Protein AF-A0A7V3DKY8-F1 (afdb_monomer_lite)

pLDDT: mean 88.38, std 9.19, range [50.78, 97.06]

Foldseek 3Di:
DQVLVLQCCCVPVVPDQAEEAEDEPDAPPDPDDLAHVVLVQVQVCLQDPPDPRYHYHYDPDNALLVVLVVVCVPDDVPDAAEAEEEPVVLVVNQDCVNDPDNVVSVVSSVVSHAYEYAYAPDDDNPVRDPPHHYHHDDPVQHPDDPVVLLVCLQVVHDRCVNGDVSSSVSCVVCVRSHDPPGSVVVVRVVCCVVPNDD

Sequence (198 aa):
MAHRYMAEWALGRGGFQGVILILDLRHADKPSQNAHIVDRYLMAGLSFDLQDRVLIGLSSHGLFLDKARALSSFFPPSTAWSFLVGEDTAARILDPKFYENPPQELDTLFSEVSFVVFERPGVSLKRFPRRFPRVPTPKHIQGVSSSWVRTRRSLHLPWEEFVCKEVAQFIERTGLYLPEPSPYGTRRRRLEELFGGP

Secondary structure (DSSP, 8-state):
-HHHHHHHHHHHTS--S-EEEEEESS-TT-SS-SS-HHHHHHHHHHHS---TTEEEEEES--SHHHHHHHHHHHS-TT---EEEEEHHHHHHHT-GGG-SSHHHHHHHHHHH-EEEEEE-TT---TTS-TTS-EEEPPGGGTT--HHHHHHHHHTT---GGGS-HHHHHHHHHHTTTPPSS-HHHHHHHHHHHHH---

Radius of gyration: 17.62 Å; chains: 1; bounding box: 44×37×47 Å

Structure (mmCIF, N/CA/C/O backbone):
data_AF-A0A7V3DKY8-F1
#
_entry.id   AF-A0A7V3DKY8-F1
#
loop_
_atom_site.group_PDB
_atom_site.id
_atom_site.type_symbol
_atom_site.label_atom_id
_atom_site.label_alt_id
_atom_site.label_comp_id
_atom_site.label_asym_id
_atom_site.label_entity_id
_atom_site.label_seq_id
_atom_site.pdbx_PDB_ins_code
_atom_site.Cartn_x
_atom_site.Cartn_y
_atom_site.Cartn_z
_atom_site.occupancy
_atom_site.B_iso_or_equiv
_atom_site.auth_seq_id
_atom_site.auth_comp_id
_atom_site.auth_asym_id
_atom_site.auth_atom_id
_atom_site.pdbx_PDB_model_num
ATOM 1 N N . MET A 1 1 ? 7.071 -8.799 -2.744 1.00 85.00 1 MET A N 1
ATOM 2 C CA . MET A 1 1 ? 6.897 -9.753 -1.625 1.00 85.00 1 MET A CA 1
ATOM 3 C C . MET A 1 1 ? 6.330 -9.145 -0.341 1.00 85.00 1 MET A C 1
ATOM 5 O O . MET A 1 1 ? 5.424 -9.744 0.215 1.00 85.00 1 MET A O 1
ATOM 9 N N . ALA A 1 2 ? 6.783 -7.973 0.130 1.00 87.06 2 ALA A N 1
ATOM 10 C CA . ALA A 1 2 ? 6.315 -7.410 1.410 1.00 87.06 2 ALA A CA 1
ATOM 11 C C . ALA A 1 2 ? 4.780 -7.274 1.535 1.00 87.06 2 ALA A C 1
ATOM 13 O O . ALA A 1 2 ? 4.209 -7.745 2.511 1.00 87.06 2 ALA A O 1
ATOM 14 N N . HIS A 1 3 ? 4.099 -6.707 0.531 1.00 90.06 3 HIS A N 1
ATOM 15 C CA . HIS A 1 3 ? 2.629 -6.596 0.546 1.00 90.06 3 HIS A CA 1
ATOM 16 C C . HIS A 1 3 ? 1.930 -7.964 0.581 1.00 90.06 3 HIS A C 1
ATOM 18 O O . HIS A 1 3 ? 0.916 -8.121 1.253 1.00 90.06 3 HIS A O 1
ATOM 24 N N . ARG A 1 4 ? 2.499 -8.967 -0.102 1.00 89.38 4 ARG A N 1
ATOM 25 C CA . ARG A 1 4 ? 1.991 -10.344 -0.091 1.00 89.38 4 ARG A CA 1
ATOM 26 C C . ARG A 1 4 ? 2.097 -10.965 1.296 1.00 89.38 4 ARG A C 1
ATOM 28 O O . ARG A 1 4 ? 1.106 -11.481 1.791 1.00 89.38 4 ARG A O 1
ATOM 35 N N . TYR A 1 5 ? 3.243 -10.806 1.955 1.00 90.25 5 TYR A N 1
ATOM 36 C CA . TYR A 1 5 ? 3.421 -11.260 3.332 1.00 90.25 5 TYR A CA 1
ATOM 37 C C . TYR A 1 5 ? 2.397 -10.638 4.293 1.00 90.25 5 TYR A C 1
ATOM 39 O O . TYR A 1 5 ? 1.848 -11.342 5.133 1.00 90.25 5 TYR A O 1
ATOM 47 N N . MET A 1 6 ? 2.109 -9.336 4.171 1.00 92.38 6 MET A N 1
ATOM 48 C CA . MET A 1 6 ? 1.121 -8.673 5.036 1.00 92.38 6 MET A CA 1
ATOM 49 C C . MET A 1 6 ? -0.276 -9.281 4.875 1.00 92.38 6 MET A C 1
ATOM 51 O O . MET A 1 6 ? -0.952 -9.548 5.867 1.00 92.38 6 MET A O 1
ATOM 55 N N . ALA A 1 7 ? -0.687 -9.536 3.633 1.00 92.44 7 ALA A N 1
ATOM 56 C CA . ALA A 1 7 ? -1.971 -10.152 3.324 1.00 92.44 7 ALA A CA 1
ATOM 57 C C . ALA A 1 7 ? -2.040 -11.623 3.776 1.00 92.44 7 ALA A C 1
ATOM 59 O O . ALA A 1 7 ? -3.013 -12.020 4.412 1.00 92.44 7 ALA A O 1
ATOM 60 N N . GLU A 1 8 ? -0.998 -12.421 3.526 1.00 91.62 8 GLU A N 1
ATOM 61 C CA . GLU A 1 8 ? -0.913 -13.814 3.993 1.00 91.62 8 GLU A CA 1
ATOM 62 C C . GLU A 1 8 ? -0.925 -13.894 5.525 1.00 91.62 8 GLU A C 1
ATOM 64 O O . GLU A 1 8 ? -1.627 -14.724 6.108 1.00 91.62 8 GLU A O 1
ATOM 69 N N . TRP A 1 9 ? -0.203 -12.991 6.197 1.00 94.00 9 TRP A N 1
ATOM 70 C CA . TRP A 1 9 ? -0.246 -12.873 7.650 1.00 94.00 9 TRP A CA 1
ATOM 71 C C . TRP A 1 9 ? -1.663 -12.557 8.131 1.00 94.00 9 TRP A C 1
ATOM 73 O O . TRP A 1 9 ? -2.132 -13.207 9.062 1.00 94.00 9 TRP A O 1
ATOM 83 N N . ALA A 1 10 ? -2.363 -11.617 7.490 1.00 94.69 10 ALA A N 1
ATOM 84 C CA . ALA A 1 10 ? -3.718 -11.238 7.877 1.00 94.69 10 ALA A CA 1
ATOM 85 C C . ALA A 1 10 ? -4.712 -12.402 7.734 1.00 94.69 10 ALA A C 1
ATOM 87 O O . ALA A 1 10 ? -5.452 -12.695 8.674 1.00 94.69 10 ALA A O 1
ATOM 88 N N . LEU A 1 11 ? -4.681 -13.109 6.602 1.00 93.00 11 LEU A N 1
ATOM 89 C CA . LEU A 1 11 ? -5.597 -14.218 6.318 1.00 93.00 11 LEU A CA 1
ATOM 90 C C . LEU A 1 11 ? -5.313 -15.476 7.150 1.00 93.00 11 LEU A C 1
ATOM 92 O O . LEU A 1 11 ? -6.241 -16.243 7.411 1.00 93.00 11 LEU A O 1
ATOM 96 N N . GLY A 1 12 ? -4.052 -15.697 7.539 1.00 92.31 12 GLY A N 1
ATOM 97 C CA . GLY A 1 12 ? -3.632 -16.874 8.302 1.00 92.31 12 GLY A CA 1
ATOM 98 C C . GLY A 1 12 ? -3.563 -16.648 9.813 1.00 92.31 12 GLY A C 1
ATOM 99 O O . GLY A 1 12 ? -4.183 -17.375 10.580 1.00 92.31 12 GLY A O 1
ATOM 100 N N . ARG A 1 13 ? -2.782 -15.657 10.258 1.00 91.81 13 ARG A N 1
ATOM 101 C CA . ARG A 1 13 ? -2.484 -15.406 11.684 1.00 91.81 13 ARG A CA 1
ATOM 102 C C . ARG A 1 13 ? -3.269 -14.239 12.275 1.00 91.81 13 ARG A C 1
ATOM 104 O O . ARG A 1 13 ? -3.482 -14.209 13.480 1.00 91.81 13 ARG A O 1
ATOM 111 N N . GLY A 1 14 ? -3.659 -13.277 11.443 1.00 92.44 14 GLY A N 1
ATOM 112 C CA . GLY A 1 14 ? -4.361 -12.068 11.867 1.00 92.44 14 GLY A CA 1
ATOM 113 C C . GLY A 1 14 ? -5.864 -12.257 12.082 1.00 92.44 14 GLY A C 1
ATOM 114 O O . GLY A 1 14 ? -6.498 -11.359 12.621 1.00 92.44 14 GLY A O 1
ATOM 115 N N . GLY A 1 15 ? -6.433 -13.397 11.673 1.00 93.38 15 GLY A N 1
ATOM 116 C CA . GLY A 1 15 ? -7.857 -13.702 11.851 1.00 93.38 15 GLY A CA 1
ATOM 117 C C . GLY A 1 15 ? -8.802 -12.918 10.933 1.00 93.38 15 GLY A C 1
ATOM 118 O O . GLY A 1 15 ? -10.005 -12.907 11.174 1.00 93.38 15 GLY A O 1
ATOM 119 N N . PHE A 1 16 ? -8.287 -12.268 9.885 1.00 94.50 16 PHE A N 1
ATOM 120 C CA . PHE A 1 16 ? -9.093 -11.463 8.965 1.00 94.50 16 PHE A CA 1
ATOM 121 C C . PHE A 1 16 ? -9.844 -12.341 7.963 1.00 94.50 16 PHE A C 1
ATOM 123 O O . PHE A 1 16 ? -9.265 -13.249 7.370 1.00 94.50 16 PHE A O 1
ATOM 130 N N . GLN A 1 17 ? -11.119 -12.044 7.705 1.00 93.81 17 GLN A N 1
ATOM 131 C CA . GLN A 1 17 ? -11.951 -12.782 6.747 1.00 93.81 17 GLN A CA 1
ATOM 132 C C . GLN A 1 17 ? -11.54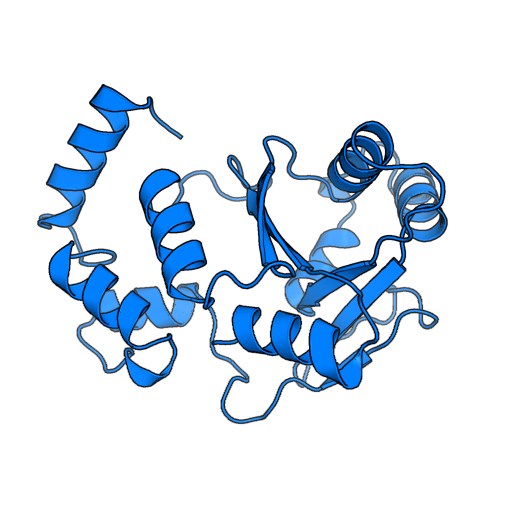8 -12.505 5.294 1.00 93.81 17 GLN A C 1
ATOM 134 O O . GLN A 1 17 ? -11.651 -13.397 4.456 1.00 93.81 17 GLN A O 1
ATOM 139 N N . GLY A 1 18 ? -11.022 -11.316 5.008 1.00 93.62 18 GLY A N 1
ATOM 140 C CA . GLY A 1 18 ? -10.555 -10.929 3.683 1.00 93.62 18 GLY A CA 1
ATOM 141 C C . GLY A 1 18 ? -9.552 -9.784 3.744 1.00 93.62 18 GLY A C 1
ATOM 142 O O . GLY A 1 18 ? -9.363 -9.156 4.786 1.00 93.62 18 GLY A O 1
ATOM 143 N N . VAL A 1 19 ? -8.896 -9.525 2.617 1.00 94.31 19 VAL A N 1
ATOM 144 C CA . VAL A 1 19 ? -7.928 -8.440 2.440 1.00 94.31 19 VAL A CA 1
ATOM 145 C C . VAL A 1 19 ? -8.280 -7.653 1.186 1.00 94.31 19 VAL A C 1
ATOM 147 O O . VAL A 1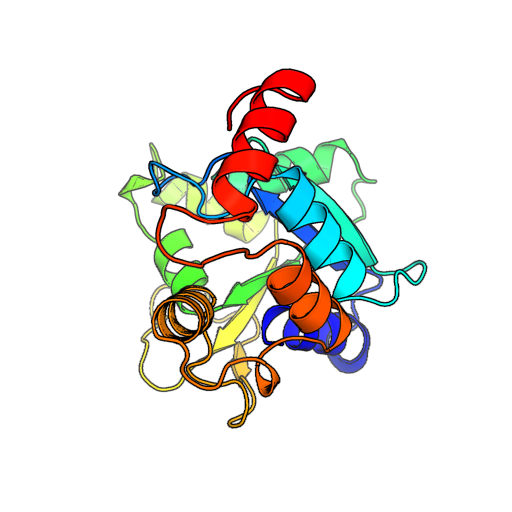 19 ? -8.549 -8.234 0.138 1.00 94.31 19 VAL A O 1
ATOM 150 N N . ILE A 1 20 ? -8.226 -6.325 1.280 1.00 93.44 20 ILE A N 1
ATOM 151 C CA . ILE A 1 20 ? -8.367 -5.427 0.132 1.00 93.44 20 ILE A CA 1
ATOM 152 C C . ILE A 1 20 ? -7.023 -4.746 -0.124 1.00 93.44 20 ILE A C 1
ATOM 154 O O . ILE A 1 20 ? -6.498 -4.025 0.724 1.00 93.44 20 ILE A O 1
ATOM 158 N N . LEU A 1 21 ? -6.470 -4.953 -1.315 1.00 92.50 21 LEU A N 1
ATOM 159 C CA . LEU A 1 21 ? -5.295 -4.243 -1.804 1.00 92.50 21 LEU A CA 1
ATOM 160 C C . LEU A 1 21 ? -5.745 -2.933 -2.436 1.00 92.50 21 LEU A C 1
ATOM 162 O O . LEU A 1 21 ? -6.242 -2.917 -3.560 1.00 92.50 21 LEU A O 1
ATOM 166 N N . ILE A 1 22 ? -5.577 -1.833 -1.708 1.00 91.31 22 ILE A N 1
ATOM 167 C CA . ILE A 1 22 ? -5.979 -0.509 -2.182 1.00 91.31 22 ILE A CA 1
ATOM 168 C C . ILE A 1 22 ? -4.838 0.113 -2.990 1.00 91.31 22 ILE A C 1
ATOM 170 O O . ILE A 1 22 ? -3.766 0.415 -2.460 1.00 91.31 22 ILE A O 1
ATOM 174 N N . LEU A 1 23 ? -5.076 0.317 -4.284 1.00 89.25 23 LEU A N 1
ATOM 175 C CA . LEU A 1 23 ? -4.187 1.045 -5.179 1.00 89.25 23 LEU A CA 1
ATOM 176 C C . LEU A 1 23 ? -4.635 2.503 -5.270 1.00 89.25 23 LEU A C 1
ATOM 178 O O . LEU A 1 23 ? -5.683 2.820 -5.831 1.00 89.25 23 LEU A O 1
ATOM 182 N N . ASP A 1 24 ? -3.801 3.403 -4.763 1.00 85.81 24 ASP A N 1
ATOM 183 C CA . ASP A 1 24 ? -4.088 4.834 -4.829 1.00 85.81 24 ASP A CA 1
ATOM 184 C C . ASP A 1 24 ? -3.910 5.344 -6.268 1.00 85.81 24 ASP A C 1
ATOM 186 O O . ASP A 1 24 ? -2.852 5.154 -6.883 1.00 85.81 24 ASP A O 1
ATOM 190 N N . L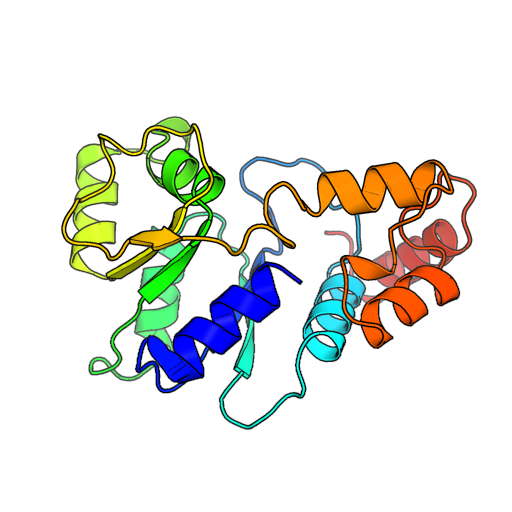EU A 1 25 ? -4.942 5.984 -6.821 1.00 79.69 25 LEU A N 1
ATOM 191 C CA . LEU A 1 25 ? -4.912 6.664 -8.122 1.00 79.69 25 LEU A CA 1
ATOM 192 C C . LEU A 1 25 ? -4.008 7.893 -8.060 1.00 79.69 25 LEU A C 1
ATOM 194 O O . LEU A 1 25 ? -3.240 8.141 -8.982 1.00 79.69 25 LEU A O 1
ATOM 198 N N . ARG A 1 26 ? -4.012 8.594 -6.924 1.00 69.50 26 ARG A N 1
ATOM 199 C CA . ARG A 1 26 ? -3.123 9.719 -6.634 1.00 69.50 26 ARG A CA 1
ATOM 200 C C . ARG A 1 26 ? -2.489 9.510 -5.270 1.00 69.50 26 ARG A C 1
ATOM 202 O O . ARG A 1 26 ? -3.173 9.218 -4.297 1.00 69.50 26 ARG A O 1
ATOM 209 N N . HIS A 1 27 ? -1.168 9.637 -5.202 1.00 63.31 27 HIS A N 1
ATOM 210 C CA . HIS A 1 27 ? -0.486 9.662 -3.913 1.00 63.31 27 HIS A CA 1
ATOM 211 C C . HIS A 1 27 ? -0.501 11.105 -3.415 1.00 63.31 27 HIS A C 1
ATOM 213 O O . HIS A 1 27 ? -0.116 11.989 -4.172 1.00 63.31 27 HIS A O 1
ATOM 219 N N . ALA A 1 28 ? -0.849 11.329 -2.147 1.00 56.84 28 ALA A N 1
ATOM 220 C CA . ALA A 1 28 ? -0.848 12.670 -1.550 1.00 56.84 28 ALA A CA 1
ATOM 221 C C . ALA A 1 28 ? 0.518 13.394 -1.647 1.00 56.84 28 ALA A C 1
ATOM 223 O O . ALA A 1 28 ? 0.566 14.614 -1.625 1.00 56.84 28 ALA A O 1
ATOM 224 N N . ASP A 1 29 ? 1.622 12.648 -1.797 1.00 54.62 29 ASP A N 1
ATOM 225 C CA . ASP A 1 29 ? 2.995 13.176 -1.734 1.00 54.62 29 ASP A CA 1
ATOM 226 C C . ASP A 1 29 ? 3.811 13.087 -3.034 1.00 54.62 29 ASP A C 1
ATOM 228 O O . ASP A 1 29 ? 4.979 13.479 -3.034 1.00 54.62 29 ASP A O 1
ATOM 232 N N . LYS A 1 30 ? 3.304 12.464 -4.111 1.00 58.28 30 LYS A N 1
ATOM 233 C CA . LYS A 1 30 ? 4.152 12.123 -5.274 1.00 58.28 30 LYS A CA 1
ATOM 234 C C . LYS A 1 30 ? 3.570 12.647 -6.588 1.00 58.28 30 LYS A C 1
ATOM 236 O O . LYS A 1 30 ? 2.489 12.198 -6.962 1.00 58.28 30 LYS A O 1
ATOM 241 N N . PRO A 1 31 ? 4.310 13.506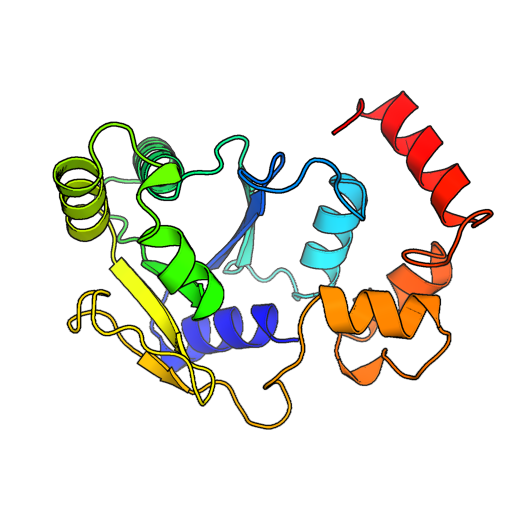 -7.320 1.00 50.78 31 PRO A N 1
ATOM 242 C CA . PRO A 1 31 ? 3.809 14.178 -8.520 1.00 50.78 31 PRO A CA 1
ATOM 243 C C . PRO A 1 31 ? 3.676 13.255 -9.738 1.00 50.78 31 PRO A C 1
ATOM 245 O O . PRO A 1 31 ? 2.950 13.581 -10.668 1.00 50.78 31 PRO A O 1
ATOM 248 N N . SER A 1 32 ? 4.346 12.096 -9.758 1.00 57.97 32 SER A N 1
ATOM 249 C CA . SER A 1 32 ? 4.217 11.129 -10.849 1.00 57.97 32 SER A CA 1
ATOM 250 C C . SER A 1 32 ? 4.261 9.687 -10.356 1.00 57.97 32 SER A C 1
ATOM 252 O O . SER A 1 32 ? 4.981 9.319 -9.420 1.00 57.97 32 SER A O 1
ATOM 254 N N . GLN A 1 33 ? 3.458 8.842 -10.999 1.00 65.94 33 GLN A N 1
ATOM 255 C CA . GLN A 1 33 ? 3.507 7.406 -10.781 1.00 65.94 33 GLN A CA 1
ATOM 256 C C . GLN A 1 33 ? 4.530 6.768 -11.717 1.00 65.94 33 GLN A C 1
ATOM 258 O O . GLN A 1 33 ? 4.566 7.037 -12.917 1.00 65.94 33 GLN A O 1
ATOM 263 N N . ASN A 1 34 ? 5.360 5.891 -11.150 1.00 78.06 34 ASN A N 1
ATOM 264 C CA . ASN A 1 34 ? 6.398 5.166 -11.890 1.00 78.06 34 ASN A CA 1
ATOM 265 C C . ASN A 1 34 ? 5.826 4.067 -12.806 1.00 78.06 34 ASN A C 1
ATOM 267 O O . ASN A 1 34 ? 6.554 3.515 -13.622 1.00 78.06 34 ASN A O 1
ATOM 271 N N . ALA A 1 35 ? 4.545 3.730 -12.646 1.00 89.38 35 ALA A N 1
ATOM 272 C CA . ALA A 1 35 ? 3.812 2.772 -13.461 1.00 89.38 35 ALA A CA 1
ATOM 273 C C . ALA A 1 35 ? 2.369 3.265 -13.640 1.00 89.38 35 ALA A C 1
ATOM 275 O O . ALA A 1 35 ? 1.819 3.878 -12.722 1.00 89.38 35 ALA A O 1
ATOM 276 N N . HIS A 1 36 ? 1.766 2.982 -14.795 1.00 90.94 36 HIS A N 1
ATOM 277 C CA . HIS A 1 36 ? 0.374 3.316 -15.075 1.00 90.94 36 HIS A CA 1
ATOM 278 C C . HIS A 1 36 ? -0.551 2.516 -14.145 1.00 90.94 36 HIS A C 1
ATOM 280 O O . HIS A 1 36 ? -0.198 1.408 -13.726 1.00 90.94 36 HIS A O 1
ATOM 286 N N . ILE A 1 37 ? -1.734 3.043 -13.807 1.00 89.62 37 ILE A N 1
ATOM 287 C CA . ILE A 1 37 ? -2.645 2.360 -12.872 1.00 89.62 37 ILE A CA 1
ATOM 288 C C . ILE A 1 37 ? -3.023 0.957 -13.355 1.00 89.62 37 ILE A C 1
ATOM 290 O O . ILE A 1 37 ? -3.007 0.024 -12.558 1.00 89.62 37 ILE A O 1
ATOM 294 N N . VAL A 1 38 ? -3.271 0.794 -14.656 1.00 91.88 38 VAL A N 1
ATOM 295 C CA . VAL A 1 38 ? -3.580 -0.510 -15.265 1.00 91.88 38 VAL A CA 1
ATOM 296 C C . VAL A 1 38 ? -2.462 -1.518 -14.998 1.00 91.88 38 VAL A C 1
ATOM 298 O O . VAL A 1 38 ? -2.729 -2.634 -14.569 1.00 91.88 38 VAL A O 1
ATOM 301 N N . ASP A 1 39 ? -1.198 -1.125 -15.161 1.00 93.94 39 ASP A N 1
ATOM 302 C CA . ASP A 1 39 ? -0.074 -2.031 -14.914 1.00 93.94 39 ASP A CA 1
ATOM 303 C C . ASP A 1 39 ? 0.107 -2.327 -13.418 1.00 93.94 39 ASP A C 1
ATOM 305 O O . ASP A 1 39 ? 0.445 -3.450 -13.049 1.00 93.94 39 ASP A O 1
ATOM 309 N N . ARG A 1 40 ? -0.167 -1.359 -12.530 1.00 92.19 40 ARG A N 1
ATOM 310 C CA . ARG A 1 40 ? -0.189 -1.601 -11.075 1.00 92.19 40 ARG A CA 1
ATOM 311 C C . ARG A 1 40 ? -1.294 -2.575 -10.676 1.00 92.19 40 ARG A C 1
ATOM 313 O O . ARG A 1 40 ? -1.039 -3.452 -9.855 1.00 92.19 40 ARG A O 1
ATOM 320 N N . TYR A 1 41 ? -2.479 -2.438 -11.267 1.00 92.19 41 TYR A N 1
ATOM 321 C CA . TYR A 1 41 ? -3.604 -3.349 -11.072 1.00 92.19 41 TYR A CA 1
ATOM 322 C C . TYR A 1 41 ? -3.254 -4.765 -11.533 1.00 92.19 41 TYR A C 1
ATOM 324 O O . TYR A 1 41 ? -3.408 -5.713 -10.766 1.00 92.19 41 TYR A O 1
ATOM 332 N N . LEU A 1 42 ? -2.676 -4.904 -12.730 1.00 92.88 42 LEU A N 1
ATOM 333 C CA . LEU A 1 42 ? -2.213 -6.193 -13.243 1.00 92.88 42 LEU A CA 1
ATOM 334 C C . LEU A 1 42 ? -1.136 -6.807 -12.342 1.00 92.88 42 LEU A C 1
ATOM 336 O O . LEU A 1 42 ? -1.249 -7.969 -11.973 1.00 92.88 42 LEU A O 1
ATOM 340 N N . MET A 1 43 ? -0.123 -6.043 -11.920 1.00 93.56 43 MET A N 1
ATOM 341 C CA . MET A 1 43 ? 0.905 -6.549 -10.999 1.00 93.56 43 MET A CA 1
ATOM 342 C C . MET A 1 43 ? 0.329 -6.963 -9.639 1.00 93.56 43 MET A C 1
ATOM 344 O O . MET A 1 43 ? 0.811 -7.933 -9.052 1.00 93.56 43 MET A O 1
ATOM 348 N N . ALA A 1 44 ? -0.682 -6.256 -9.126 1.00 91.44 44 ALA A N 1
ATOM 349 C CA . ALA A 1 44 ? -1.390 -6.666 -7.917 1.00 91.44 44 ALA A CA 1
ATOM 350 C C . ALA A 1 44 ? -2.121 -7.997 -8.149 1.00 91.44 44 ALA A C 1
ATOM 352 O O . ALA A 1 44 ? -1.912 -8.926 -7.378 1.00 91.44 44 ALA A O 1
ATOM 353 N N . GLY A 1 45 ? -2.861 -8.134 -9.253 1.00 91.06 45 GLY A N 1
ATOM 354 C CA . GLY A 1 45 ? -3.525 -9.386 -9.631 1.00 91.06 45 GLY A CA 1
ATOM 355 C C . GLY A 1 45 ? -2.561 -10.555 -9.841 1.00 91.06 45 GLY A C 1
ATOM 356 O O . GLY A 1 45 ? -2.864 -11.666 -9.452 1.00 91.06 45 GLY A O 1
ATOM 357 N N . LEU A 1 46 ? -1.361 -10.313 -10.373 1.00 91.88 46 LEU A N 1
ATOM 358 C CA . LEU A 1 46 ? -0.319 -11.340 -10.522 1.00 91.88 46 LEU A CA 1
ATOM 359 C C . LEU A 1 46 ? 0.380 -11.694 -9.199 1.00 91.88 46 LEU A C 1
ATOM 361 O O . LEU A 1 46 ? 1.026 -12.732 -9.098 1.00 91.88 46 LEU A O 1
ATOM 365 N N . SER A 1 47 ? 0.313 -10.818 -8.191 1.00 88.50 47 SER A N 1
ATOM 366 C CA . SER A 1 47 ? 0.961 -11.046 -6.892 1.00 88.50 47 SER A CA 1
ATOM 367 C C . SER A 1 47 ? 0.172 -11.991 -5.996 1.00 88.50 47 SER A C 1
ATOM 369 O O . SER A 1 47 ? 0.730 -12.504 -5.024 1.00 88.50 47 SER A O 1
ATOM 371 N N . PHE A 1 48 ? -1.108 -12.190 -6.284 1.00 84.25 48 PHE A N 1
ATOM 372 C CA . PHE A 1 48 ? -2.022 -12.972 -5.477 1.00 84.25 48 PHE A CA 1
ATOM 373 C C . PHE A 1 48 ? -2.716 -13.966 -6.383 1.00 84.25 48 PHE A C 1
ATOM 375 O O . PHE A 1 48 ? -3.221 -13.597 -7.434 1.00 84.25 48 PHE A O 1
ATOM 382 N N . ASP A 1 49 ? -2.759 -15.222 -5.960 1.00 72.25 49 ASP A N 1
ATOM 383 C CA . ASP A 1 49 ? -3.781 -16.099 -6.504 1.00 72.25 49 ASP A CA 1
ATOM 384 C C . ASP A 1 49 ? -5.101 -15.514 -5.995 1.00 72.25 49 ASP A C 1
ATOM 386 O O . ASP A 1 49 ? -5.293 -15.442 -4.775 1.00 72.25 49 ASP A O 1
ATOM 390 N N . LEU A 1 50 ? -5.903 -14.922 -6.887 1.00 61.72 50 LEU A N 1
ATOM 391 C CA . LEU A 1 50 ? -7.143 -14.223 -6.537 1.00 61.72 50 LEU A CA 1
ATOM 392 C C . LEU A 1 50 ? -8.169 -15.259 -6.067 1.00 61.72 50 LEU A C 1
ATOM 394 O O . LEU A 1 50 ? -9.087 -15.633 -6.786 1.00 61.72 50 LEU A O 1
ATOM 398 N N . GLN A 1 51 ? -7.969 -15.757 -4.853 1.00 62.91 51 GLN A N 1
ATOM 399 C CA . GLN A 1 51 ? -8.953 -16.516 -4.102 1.00 62.91 51 GLN A CA 1
ATOM 400 C C . GLN A 1 51 ? -10.036 -15.553 -3.609 1.00 62.91 51 GLN A C 1
ATOM 402 O O . GLN A 1 51 ? -9.785 -14.353 -3.473 1.00 62.91 51 GLN A O 1
ATOM 407 N N . ASP A 1 52 ? -11.198 -16.083 -3.225 1.00 64.56 52 ASP A N 1
ATOM 408 C CA . ASP A 1 52 ? -12.388 -15.324 -2.788 1.00 64.56 52 ASP A CA 1
ATOM 409 C C . ASP A 1 52 ? -12.160 -14.346 -1.611 1.00 64.56 52 ASP A C 1
ATOM 411 O O . ASP A 1 52 ? -13.063 -13.621 -1.200 1.00 64.56 52 ASP A O 1
ATOM 415 N N . ARG A 1 53 ? -10.953 -14.316 -1.034 1.00 88.06 53 ARG A N 1
ATOM 416 C CA . ARG A 1 53 ? -10.585 -13.540 0.155 1.00 88.06 53 ARG A CA 1
ATOM 417 C C . ARG A 1 53 ? -9.617 -12.386 -0.119 1.00 88.06 53 ARG A C 1
ATOM 419 O O . ARG A 1 53 ? -9.282 -11.673 0.827 1.00 88.06 53 ARG A O 1
ATOM 426 N N . VAL A 1 54 ? -9.157 -12.184 -1.358 1.00 91.12 54 VAL A N 1
ATOM 427 C CA . VAL A 1 54 ? -8.307 -11.036 -1.724 1.00 91.12 54 VAL A CA 1
ATOM 428 C C . VAL A 1 54 ? -8.967 -10.224 -2.831 1.00 91.12 54 VAL A C 1
ATOM 430 O O . VAL A 1 54 ? -9.134 -10.694 -3.951 1.00 91.12 54 VAL A O 1
ATOM 433 N N . LEU A 1 55 ? -9.295 -8.974 -2.520 1.00 90.69 55 LEU A N 1
ATOM 434 C CA . LEU A 1 55 ? -9.852 -8.011 -3.465 1.00 90.69 55 LEU A CA 1
ATOM 435 C C . LEU A 1 55 ? -8.811 -6.950 -3.821 1.00 90.69 55 LEU A C 1
ATOM 437 O O . LEU A 1 55 ? -7.918 -6.639 -3.032 1.00 90.69 55 LEU A O 1
ATOM 441 N N . ILE A 1 56 ? -8.957 -6.346 -4.998 1.00 91.00 56 ILE A N 1
ATOM 442 C CA . ILE A 1 56 ? -8.163 -5.188 -5.416 1.00 91.00 56 ILE A CA 1
ATOM 443 C C . ILE A 1 56 ? -9.107 -3.996 -5.541 1.00 91.00 56 ILE A C 1
ATOM 445 O O . ILE A 1 56 ? -10.052 -4.027 -6.325 1.00 91.00 56 ILE A O 1
ATOM 449 N N . GLY A 1 57 ? -8.842 -2.953 -4.759 1.00 89.38 57 GLY A N 1
ATOM 450 C CA . GLY A 1 57 ? -9.592 -1.702 -4.763 1.00 89.38 57 GLY A CA 1
ATOM 451 C C . GLY A 1 57 ? -8.784 -0.565 -5.380 1.00 89.38 57 GLY A C 1
ATOM 452 O O . GLY A 1 57 ? -7.554 -0.554 -5.319 1.00 89.38 57 GLY A O 1
ATOM 453 N N . LEU A 1 58 ? -9.478 0.420 -5.942 1.00 89.19 58 LEU A N 1
ATOM 454 C CA . LEU A 1 58 ? -8.890 1.675 -6.404 1.00 89.19 58 LEU A CA 1
ATOM 455 C C . LEU A 1 58 ? -9.355 2.805 -5.485 1.00 89.19 58 LEU A C 1
ATOM 457 O O . LEU A 1 58 ? -10.542 2.892 -5.184 1.00 89.19 58 LEU A O 1
ATOM 461 N N . SER A 1 59 ? -8.440 3.677 -5.059 1.00 88.38 59 SER A N 1
ATOM 462 C CA . SER A 1 59 ? -8.784 4.850 -4.245 1.00 88.38 59 SER A CA 1
ATOM 463 C C . SER A 1 59 ? -8.367 6.140 -4.933 1.00 88.38 59 SER A C 1
ATOM 465 O O . SER A 1 59 ? -7.189 6.346 -5.223 1.00 88.38 59 SER A O 1
ATOM 467 N N . SER A 1 60 ? -9.321 7.042 -5.155 1.00 83.81 60 SER A N 1
ATOM 468 C CA . SER A 1 60 ? -9.049 8.431 -5.547 1.00 83.81 60 SER A CA 1
ATOM 469 C C . SER A 1 60 ? -8.591 9.304 -4.374 1.00 83.81 60 SER A C 1
ATOM 471 O O . SER A 1 60 ? -8.009 10.362 -4.603 1.00 83.81 60 SER A O 1
ATOM 473 N N . HIS A 1 61 ? -8.810 8.855 -3.136 1.00 78.81 61 HIS A N 1
ATOM 474 C CA . HIS A 1 61 ? -8.497 9.600 -1.920 1.00 78.81 61 HIS A CA 1
ATOM 475 C C . HIS A 1 61 ? -7.158 9.149 -1.331 1.00 78.81 61 HIS A C 1
ATOM 477 O O . HIS A 1 61 ? -6.881 7.949 -1.225 1.00 78.81 61 HIS A O 1
ATOM 483 N N . GLY A 1 62 ? -6.321 10.117 -0.949 1.00 78.06 62 GLY A N 1
ATOM 484 C CA . GLY A 1 62 ? -5.000 9.865 -0.369 1.00 78.06 62 GLY A CA 1
ATOM 485 C C . GLY A 1 62 ? -5.015 9.644 1.146 1.00 78.06 62 GLY A C 1
ATOM 486 O O . GLY A 1 62 ? -4.137 8.946 1.658 1.00 78.06 62 GLY A O 1
ATOM 487 N N . LEU A 1 63 ? -6.007 10.198 1.853 1.00 88.31 63 LEU A N 1
ATOM 488 C CA . LEU A 1 63 ? -6.106 10.122 3.310 1.00 88.31 63 LEU A CA 1
ATOM 489 C C . LEU A 1 63 ? -6.715 8.801 3.772 1.00 88.31 63 LEU A C 1
ATOM 491 O O . LEU A 1 63 ? -7.650 8.272 3.175 1.00 88.31 63 LEU A O 1
ATOM 495 N N . PHE A 1 64 ? -6.192 8.271 4.876 1.00 92.06 64 PHE A N 1
ATOM 496 C CA . PHE A 1 64 ? -6.726 7.055 5.493 1.00 92.06 64 PHE A CA 1
ATOM 497 C C . PHE A 1 64 ? -8.124 7.270 6.075 1.00 92.06 64 PHE A C 1
ATOM 499 O O . PHE A 1 64 ? -8.938 6.354 6.014 1.00 92.06 64 PHE A O 1
ATOM 506 N N . LEU A 1 65 ? -8.415 8.476 6.573 1.00 91.19 65 LEU A N 1
ATOM 507 C CA . LEU A 1 65 ? -9.743 8.841 7.067 1.00 91.19 65 LEU A CA 1
ATOM 508 C C . LEU A 1 65 ? -10.789 8.802 5.945 1.00 91.19 65 LEU A C 1
ATOM 510 O O . LEU A 1 65 ? -11.840 8.188 6.103 1.00 91.19 65 LEU A O 1
ATOM 514 N N . ASP A 1 66 ? -10.468 9.348 4.773 1.00 91.06 66 ASP A N 1
ATOM 515 C CA . ASP A 1 66 ? -11.362 9.279 3.610 1.00 91.06 66 ASP A CA 1
ATOM 516 C C . ASP A 1 66 ? -11.593 7.836 3.150 1.00 91.06 66 ASP A C 1
ATOM 518 O O . ASP A 1 66 ? -12.717 7.448 2.831 1.00 91.06 66 ASP A O 1
ATOM 522 N N . LYS A 1 67 ? -10.538 7.010 3.161 1.00 92.31 67 LYS A N 1
ATOM 523 C CA . LYS A 1 67 ? -10.649 5.580 2.841 1.00 92.31 67 LYS A CA 1
ATOM 524 C C . LYS A 1 67 ? -11.539 4.848 3.846 1.00 92.31 67 LYS A C 1
ATOM 526 O O . LYS A 1 67 ? -12.348 4.030 3.424 1.00 92.31 67 LYS A O 1
ATOM 531 N N . ALA A 1 68 ? -11.416 5.140 5.143 1.00 91.56 68 ALA A N 1
ATOM 532 C CA . ALA A 1 68 ? -12.268 4.560 6.182 1.00 91.56 68 ALA A CA 1
ATOM 533 C C . ALA A 1 68 ? -13.745 4.903 5.946 1.00 91.56 68 ALA A C 1
ATOM 535 O O . ALA A 1 68 ? -14.586 4.008 5.888 1.00 91.56 68 ALA A O 1
ATOM 536 N N . ARG A 1 69 ? -14.046 6.183 5.697 1.00 90.69 69 ARG A N 1
ATOM 537 C CA . ARG A 1 69 ? -15.405 6.657 5.395 1.00 90.69 69 ARG A CA 1
ATOM 538 C C . ARG A 1 69 ? -15.986 6.008 4.141 1.00 90.69 69 ARG A C 1
ATOM 540 O O . ARG A 1 69 ? -17.142 5.595 4.151 1.00 90.69 69 ARG A O 1
ATOM 547 N N . ALA A 1 70 ? -15.185 5.880 3.083 1.00 90.69 70 ALA A N 1
ATOM 548 C CA . ALA A 1 70 ? -15.602 5.203 1.860 1.00 90.69 70 ALA A CA 1
ATOM 549 C C . ALA A 1 70 ? -15.886 3.712 2.103 1.00 90.69 70 ALA A C 1
ATOM 551 O O . ALA A 1 70 ? -16.910 3.202 1.669 1.00 90.69 70 ALA A O 1
ATOM 552 N N . LEU A 1 71 ? -15.024 3.000 2.833 1.00 90.00 71 LEU A N 1
ATOM 553 C CA . LEU A 1 71 ? -15.268 1.591 3.164 1.00 90.00 71 LEU A CA 1
ATOM 554 C C . LEU A 1 71 ? -16.563 1.415 3.971 1.00 90.00 71 LEU A C 1
ATOM 556 O O . LEU A 1 71 ? -17.351 0.518 3.676 1.00 90.00 71 LEU A O 1
ATOM 560 N N . SER A 1 72 ? -16.827 2.303 4.928 1.00 88.38 72 SER A N 1
ATOM 561 C CA . SER A 1 72 ? -18.060 2.284 5.721 1.00 88.38 72 SER A CA 1
ATOM 562 C C . SER A 1 72 ? -19.331 2.548 4.905 1.00 88.38 72 SER A C 1
ATOM 564 O O . SER A 1 72 ? -20.403 2.126 5.327 1.00 88.38 72 SER A O 1
ATOM 566 N N . SER A 1 73 ? -19.249 3.212 3.744 1.00 89.69 73 SER A N 1
ATOM 567 C CA . SER A 1 73 ? -20.418 3.435 2.878 1.00 89.69 73 SER A CA 1
ATOM 568 C C . SER A 1 73 ? -20.707 2.274 1.920 1.00 89.69 73 SER A C 1
ATOM 570 O O . SER A 1 73 ? -21.850 2.112 1.496 1.00 89.69 73 SER A O 1
ATOM 572 N N . PHE A 1 74 ? -19.702 1.456 1.586 1.00 88.69 74 PHE A N 1
ATOM 573 C CA . PHE A 1 74 ? -19.851 0.323 0.662 1.00 88.69 74 PHE A CA 1
ATOM 574 C C . PHE A 1 74 ? -20.194 -1.005 1.342 1.00 88.69 74 PHE A C 1
ATOM 576 O O . PHE A 1 74 ? -20.712 -1.907 0.683 1.00 88.69 74 PHE A O 1
ATOM 583 N N . PHE A 1 75 ? -19.892 -1.155 2.631 1.00 89.88 75 PHE A N 1
ATOM 584 C CA . PHE A 1 75 ? -20.016 -2.426 3.342 1.00 89.88 75 PHE A CA 1
ATOM 585 C C . PHE A 1 75 ? -20.986 -2.336 4.526 1.00 89.88 75 PHE A C 1
ATOM 587 O O . PHE A 1 75 ? -21.236 -1.245 5.038 1.00 89.88 75 PHE A O 1
ATOM 594 N N . PRO A 1 76 ? -21.533 -3.475 4.999 1.00 92.69 76 PRO A N 1
ATOM 595 C CA . PRO A 1 76 ? -22.429 -3.487 6.150 1.00 92.69 76 PRO A CA 1
ATOM 596 C C . PRO A 1 76 ? -21.799 -2.817 7.383 1.00 92.69 76 PRO A C 1
ATOM 598 O O . PRO A 1 76 ? -20.614 -3.056 7.640 1.00 92.69 76 PRO A O 1
ATOM 601 N N . PRO A 1 77 ? -22.573 -2.085 8.210 1.00 88.50 77 PRO A N 1
ATOM 602 C CA . PRO A 1 77 ? -22.057 -1.411 9.408 1.00 88.50 77 PRO A CA 1
ATOM 603 C C . PRO A 1 77 ? -21.380 -2.334 10.430 1.00 88.50 77 PRO A C 1
ATOM 605 O O . PRO A 1 77 ? -20.584 -1.881 11.242 1.00 88.50 77 PRO A O 1
ATOM 608 N N . SER A 1 78 ? -21.676 -3.637 10.397 1.00 90.62 78 SER A N 1
ATOM 609 C CA . SER A 1 78 ? -21.034 -4.653 11.239 1.00 90.62 78 SER A CA 1
ATOM 610 C C . SER A 1 78 ? -19.622 -5.042 10.777 1.00 90.62 78 SER A C 1
ATOM 612 O O . SER A 1 78 ? -18.987 -5.891 11.402 1.00 90.62 78 SER A O 1
ATOM 614 N N . THR A 1 79 ? -19.136 -4.489 9.662 1.00 93.50 79 THR A N 1
ATOM 615 C CA . THR A 1 79 ? -17.821 -4.816 9.103 1.00 93.50 79 THR A CA 1
ATOM 616 C C . THR A 1 79 ? -16.733 -4.064 9.856 1.00 93.50 79 THR A C 1
ATOM 618 O O . THR A 1 79 ? -16.671 -2.839 9.820 1.00 93.50 79 THR A O 1
ATOM 621 N N . ALA A 1 80 ? -15.847 -4.802 10.522 1.00 92.44 80 ALA A N 1
ATOM 622 C CA . ALA A 1 80 ? -14.687 -4.226 11.186 1.00 92.44 80 ALA A CA 1
ATOM 623 C C . ALA A 1 80 ? -13.511 -4.094 10.210 1.00 92.44 80 ALA A C 1
ATOM 625 O O . ALA A 1 80 ? -13.124 -5.061 9.551 1.00 92.44 80 ALA A O 1
ATOM 626 N N . TRP A 1 81 ? -12.899 -2.911 10.166 1.00 94.56 81 TRP A N 1
ATOM 627 C CA . TRP A 1 81 ? -11.771 -2.623 9.285 1.00 94.56 81 TRP A CA 1
ATOM 628 C C . TRP A 1 81 ? -10.460 -2.517 10.050 1.00 94.56 81 TRP A C 1
ATOM 630 O O . TRP A 1 81 ? -10.392 -1.935 11.135 1.00 94.56 81 TRP A O 1
ATOM 640 N N . SER A 1 82 ? -9.394 -3.032 9.438 1.00 96.38 82 SER A N 1
ATOM 641 C CA . SER A 1 82 ? -8.033 -2.764 9.882 1.00 96.38 82 SER A CA 1
ATOM 642 C C . SER A 1 82 ? -7.131 -2.440 8.704 1.00 96.38 82 SER A C 1
ATOM 644 O O . SER A 1 82 ? -7.053 -3.205 7.741 1.00 96.38 82 SER A O 1
ATOM 646 N N . PHE A 1 83 ? -6.420 -1.319 8.786 1.00 96.56 83 PHE A N 1
ATOM 647 C CA . PHE A 1 83 ? -5.399 -0.987 7.804 1.00 96.56 83 PHE A CA 1
ATOM 648 C C . PHE A 1 83 ? -4.091 -1.708 8.135 1.00 96.56 83 PHE A C 1
ATOM 650 O O . PHE A 1 83 ? -3.478 -1.489 9.184 1.00 96.56 83 PHE A O 1
ATOM 657 N N . LEU A 1 84 ? -3.640 -2.546 7.201 1.00 95.56 84 LEU A N 1
ATOM 658 C CA . LEU A 1 84 ? -2.325 -3.178 7.244 1.00 95.56 84 LEU A CA 1
ATOM 659 C C . LEU A 1 84 ? -1.300 -2.198 6.673 1.00 95.56 84 LEU A C 1
ATOM 661 O O . LEU A 1 84 ? -1.325 -1.889 5.480 1.00 95.56 84 LEU A O 1
ATOM 665 N N . VAL A 1 85 ? -0.407 -1.686 7.515 1.00 93.62 85 VAL A N 1
ATOM 666 C CA . VAL A 1 85 ? 0.547 -0.647 7.114 1.00 93.62 85 VAL A CA 1
ATOM 667 C C . VAL A 1 85 ? 1.963 -1.012 7.515 1.00 93.62 85 VAL A C 1
ATOM 669 O O . VAL A 1 85 ? 2.207 -1.569 8.580 1.00 93.62 85 VAL A O 1
ATOM 672 N N . GLY A 1 86 ? 2.923 -0.665 6.663 1.00 90.25 86 GLY A N 1
ATOM 673 C CA . GLY A 1 86 ? 4.320 -0.625 7.076 1.00 90.25 86 GLY A CA 1
ATOM 674 C C . GLY A 1 86 ? 4.583 0.576 7.980 1.00 90.25 86 GLY A C 1
ATOM 675 O O . GLY A 1 86 ? 3.875 1.583 7.932 1.00 90.25 86 GLY A O 1
ATOM 676 N N . GLU A 1 87 ? 5.654 0.496 8.752 1.00 87.62 87 GLU A N 1
ATOM 677 C CA . GLU A 1 87 ? 6.076 1.544 9.679 1.00 87.62 87 GLU A CA 1
ATOM 678 C C . GLU A 1 87 ? 6.263 2.935 9.042 1.00 87.62 87 GLU A C 1
ATOM 680 O O . GLU A 1 87 ? 5.788 3.923 9.598 1.00 87.62 87 GLU A O 1
ATOM 685 N N . ASP A 1 88 ? 6.825 3.019 7.828 1.00 86.31 88 ASP A N 1
ATOM 686 C CA . ASP A 1 88 ? 6.926 4.285 7.078 1.00 86.31 88 ASP A CA 1
ATOM 687 C C . ASP A 1 88 ? 5.542 4.922 6.860 1.00 86.31 88 ASP A C 1
ATOM 689 O O . ASP A 1 88 ? 5.367 6.135 6.938 1.00 86.31 88 ASP A O 1
ATOM 693 N N . THR A 1 89 ? 4.529 4.095 6.587 1.00 89.69 89 THR A N 1
ATOM 694 C CA . THR A 1 89 ? 3.157 4.570 6.372 1.00 89.69 89 THR A CA 1
ATOM 695 C C . THR A 1 89 ? 2.488 4.940 7.687 1.00 89.69 89 THR A C 1
ATOM 697 O O . THR A 1 89 ? 1.808 5.958 7.726 1.00 89.69 89 THR A O 1
ATOM 700 N N . ALA A 1 90 ? 2.728 4.190 8.765 1.00 91.25 90 ALA A N 1
ATOM 701 C CA . ALA A 1 90 ? 2.264 4.555 10.103 1.00 91.25 90 ALA A CA 1
ATOM 702 C C . ALA A 1 90 ? 2.823 5.919 10.549 1.00 91.25 90 ALA A C 1
ATOM 704 O O . ALA A 1 90 ? 2.082 6.734 11.093 1.00 91.25 90 ALA A O 1
ATOM 705 N N . ALA A 1 91 ? 4.096 6.207 10.255 1.00 88.69 91 ALA A N 1
ATOM 706 C CA . ALA A 1 91 ? 4.686 7.520 10.504 1.00 88.69 91 ALA A CA 1
ATOM 707 C C . ALA A 1 91 ? 4.018 8.622 9.663 1.00 88.69 91 ALA A C 1
ATOM 709 O O . ALA A 1 91 ? 3.677 9.669 10.206 1.00 88.69 91 ALA A O 1
ATOM 710 N N . ARG A 1 92 ? 3.765 8.373 8.367 1.00 88.69 92 ARG A N 1
ATOM 711 C CA . ARG A 1 92 ? 3.050 9.327 7.498 1.00 88.69 92 ARG A CA 1
ATOM 712 C C . ARG A 1 92 ? 1.606 9.567 7.922 1.00 88.69 92 ARG A C 1
ATOM 714 O O . ARG A 1 92 ? 1.135 10.684 7.784 1.00 88.69 92 ARG A O 1
ATOM 721 N N . ILE A 1 93 ? 0.905 8.557 8.439 1.00 91.81 93 ILE A N 1
ATOM 722 C CA . ILE A 1 93 ? -0.461 8.733 8.957 1.00 91.81 93 ILE A CA 1
ATOM 723 C C . ILE A 1 93 ? -0.479 9.792 10.057 1.00 91.81 93 ILE A C 1
ATOM 725 O O . ILE A 1 93 ? -1.452 10.519 10.152 1.00 91.81 93 ILE A O 1
ATOM 729 N N . LEU A 1 94 ? 0.584 9.916 10.852 1.00 90.81 94 LEU A N 1
ATOM 730 C CA . LEU A 1 94 ? 0.687 10.901 11.931 1.00 90.81 94 LEU A CA 1
ATOM 731 C C . LEU A 1 94 ? 1.214 12.271 11.476 1.00 90.81 94 LEU A C 1
ATOM 733 O O . LEU A 1 94 ? 1.371 13.158 12.315 1.00 90.81 94 LEU A O 1
ATOM 737 N N . ASP A 1 95 ? 1.558 12.436 10.198 1.00 90.38 95 ASP A N 1
ATOM 738 C CA . ASP A 1 95 ? 2.125 13.681 9.688 1.00 90.38 95 ASP A CA 1
ATOM 739 C C . ASP A 1 95 ? 1.014 14.742 9.566 1.00 90.38 95 ASP A C 1
ATOM 741 O O . ASP A 1 95 ? 0.069 14.557 8.793 1.00 90.38 95 ASP A O 1
ATOM 745 N N . PRO A 1 96 ? 1.090 15.852 10.325 1.00 90.00 96 PRO A N 1
ATOM 746 C CA . PRO A 1 96 ? 0.020 16.841 10.392 1.00 90.00 96 PRO A CA 1
ATOM 747 C C . PRO A 1 96 ? -0.230 17.557 9.064 1.00 90.00 96 PRO A C 1
ATOM 749 O O . PRO A 1 96 ? -1.313 18.096 8.883 1.00 90.00 96 PRO A O 1
ATOM 752 N N . LYS A 1 97 ? 0.722 17.547 8.118 1.00 90.81 97 LYS A N 1
ATOM 753 C CA . LYS A 1 97 ? 0.566 18.229 6.821 1.00 90.81 97 LYS A CA 1
ATOM 754 C C . LYS A 1 97 ? -0.588 17.681 5.966 1.00 90.81 97 LYS A C 1
ATOM 756 O O . LYS A 1 97 ? -0.940 18.290 4.962 1.00 90.81 97 LYS A O 1
ATOM 761 N N . PHE A 1 98 ? -1.100 16.501 6.313 1.00 87.06 98 PHE A N 1
ATOM 762 C CA . PHE A 1 98 ? -2.186 15.827 5.606 1.00 87.06 98 PHE A CA 1
ATOM 763 C C . PHE A 1 98 ? -3.581 16.170 6.136 1.00 87.06 98 PHE A C 1
ATOM 765 O O . PHE A 1 98 ? -4.556 15.727 5.540 1.00 87.06 98 PHE A O 1
ATOM 772 N N . TYR A 1 99 ? -3.679 16.912 7.237 1.00 90.31 99 TYR A N 1
ATOM 773 C CA . TYR A 1 99 ? -4.931 17.155 7.947 1.00 90.31 99 TYR A CA 1
ATOM 774 C C . TYR A 1 99 ? -5.143 18.654 8.139 1.00 90.31 99 TYR A C 1
ATOM 776 O O . TYR A 1 99 ? -4.185 19.404 8.339 1.00 90.31 99 TYR A O 1
ATOM 784 N N . GLU A 1 100 ? -6.399 19.083 8.125 1.00 92.25 100 GLU A N 1
ATOM 785 C CA . GLU A 1 100 ? -6.775 20.456 8.465 1.00 92.25 100 GLU A CA 1
ATOM 786 C C . GLU A 1 100 ? -6.793 20.639 9.990 1.00 92.25 100 GLU A C 1
ATOM 788 O O . GLU A 1 100 ? -6.292 21.635 10.514 1.00 92.25 100 GLU A O 1
ATOM 793 N N . ASN A 1 101 ? -7.301 19.635 10.714 1.00 94.38 101 ASN A N 1
ATOM 794 C CA . ASN A 1 101 ? -7.315 19.559 12.171 1.00 94.38 101 ASN A CA 1
ATOM 795 C C . ASN A 1 101 ? -6.750 18.202 12.646 1.00 94.38 101 ASN A C 1
ATOM 797 O O . ASN A 1 101 ? -7.512 17.304 13.025 1.00 94.38 101 ASN A O 1
ATOM 801 N N . PRO A 1 102 ? -5.408 18.038 12.670 1.00 93.94 102 PRO A N 1
ATOM 802 C CA . PRO A 1 102 ? -4.777 16.748 12.933 1.00 93.94 102 PRO A CA 1
ATOM 803 C C . PRO A 1 102 ? -5.241 16.049 14.221 1.00 93.94 102 PRO A C 1
ATOM 805 O O . PRO A 1 102 ? -5.525 14.856 14.155 1.00 93.94 102 PRO A O 1
ATOM 808 N N . PRO A 1 103 ? -5.361 16.717 15.390 1.00 93.50 103 PRO A N 1
ATOM 809 C CA . PRO A 1 103 ? -5.834 16.050 16.604 1.00 93.50 103 PRO A CA 1
ATOM 810 C C . PRO A 1 103 ? -7.228 15.430 16.455 1.00 93.50 103 PRO A C 1
ATOM 812 O O . PRO A 1 103 ? -7.421 14.278 16.833 1.00 93.50 103 PRO A O 1
ATOM 815 N N . GLN A 1 104 ? -8.180 16.172 15.881 1.00 95.62 104 GLN A N 1
ATOM 816 C CA . GLN A 1 104 ? -9.562 15.713 15.721 1.00 95.62 104 GLN A CA 1
ATOM 817 C C . GLN A 1 104 ? -9.674 14.613 14.660 1.00 95.62 104 GLN A C 1
ATOM 819 O O . GLN A 1 104 ? -10.348 13.604 14.870 1.00 95.62 104 GLN A O 1
ATOM 824 N N . GLU A 1 105 ? -9.009 14.793 13.521 1.00 95.44 105 GLU A N 1
ATOM 825 C CA . GLU A 1 105 ? -9.076 13.848 12.406 1.00 95.44 105 GLU A CA 1
ATOM 826 C C . GLU A 1 105 ? -8.366 12.529 12.725 1.00 95.44 105 GLU A C 1
ATOM 828 O O . GLU A 1 105 ? -8.869 11.463 12.371 1.00 95.44 105 GLU A O 1
ATOM 833 N N . LEU A 1 106 ? -7.243 12.570 13.451 1.00 94.69 106 LEU A N 1
ATOM 834 C CA . LEU A 1 106 ? -6.556 11.362 13.911 1.00 94.69 106 LEU A CA 1
ATOM 835 C C . LEU A 1 106 ? -7.348 10.621 14.989 1.00 94.69 106 LEU A C 1
ATOM 837 O O . LEU A 1 106 ? -7.388 9.392 14.959 1.00 94.69 106 LEU A O 1
ATOM 841 N N . ASP A 1 107 ? -7.982 11.335 15.923 1.00 94.62 107 ASP A N 1
ATOM 842 C CA . ASP A 1 107 ? -8.847 10.706 16.929 1.00 94.62 107 ASP A CA 1
ATOM 843 C C . ASP A 1 107 ? -10.055 10.022 16.270 1.00 94.62 107 ASP A C 1
ATOM 845 O O . ASP A 1 107 ? -10.354 8.856 16.547 1.00 94.62 107 ASP A O 1
ATOM 849 N N . THR A 1 108 ? -10.660 10.697 15.288 1.00 94.88 108 THR A N 1
ATOM 850 C CA . THR A 1 108 ? -11.727 10.129 14.453 1.00 94.88 108 THR A CA 1
ATOM 851 C C . THR A 1 108 ? -11.232 8.870 13.737 1.00 94.88 108 THR A C 1
ATOM 853 O O . THR A 1 108 ? -11.795 7.794 13.920 1.00 94.88 108 THR A O 1
ATOM 856 N N . LEU A 1 109 ? -10.111 8.951 13.014 1.00 95.06 109 LEU A N 1
ATOM 857 C CA . LEU A 1 109 ? -9.534 7.809 12.303 1.00 95.06 109 LEU A CA 1
ATOM 858 C C . LEU A 1 109 ? -9.271 6.617 13.235 1.00 95.06 109 LEU A C 1
ATOM 860 O O . LEU A 1 109 ? -9.621 5.484 12.915 1.00 95.06 109 LEU A O 1
ATOM 864 N N . PHE A 1 110 ? -8.653 6.850 14.393 1.00 95.19 110 PHE A N 1
ATOM 865 C CA . PHE A 1 110 ? -8.305 5.771 15.314 1.00 95.19 110 PHE A CA 1
ATOM 866 C C . PHE A 1 110 ? -9.499 5.206 16.089 1.00 95.19 110 PHE A C 1
ATOM 868 O O . PHE A 1 110 ? -9.341 4.145 16.702 1.00 95.19 110 PHE A O 1
ATOM 875 N N . SER A 1 111 ? -10.644 5.892 16.108 1.00 92.75 111 SER A N 1
ATOM 876 C CA . SER A 1 111 ? -11.895 5.386 16.686 1.00 92.75 111 SER A CA 1
ATOM 877 C C . SER A 1 111 ? -12.748 4.615 15.673 1.00 92.75 111 SER A C 1
ATOM 879 O O . SER A 1 111 ? -13.393 3.644 16.060 1.00 92.75 111 SER A O 1
ATOM 881 N N . GLU A 1 112 ? -12.700 4.983 14.389 1.00 91.62 112 GLU A N 1
ATOM 882 C CA . GLU A 1 112 ? -13.470 4.325 13.323 1.00 91.62 112 GLU A CA 1
ATOM 883 C C . GLU A 1 112 ? -12.835 3.018 12.830 1.00 91.62 112 GLU A C 1
ATOM 885 O O . GLU A 1 112 ? -13.545 2.087 12.448 1.00 91.62 112 GLU A O 1
ATOM 890 N N . VAL A 1 113 ? -11.500 2.923 12.819 1.00 94.69 113 VAL A N 1
ATOM 891 C CA . VAL A 1 113 ? -10.790 1.760 12.266 1.00 94.69 113 VAL A CA 1
ATOM 892 C C . VAL A 1 113 ? -9.624 1.306 13.138 1.00 94.69 113 VAL A C 1
ATOM 894 O O . VAL A 1 113 ? -9.027 2.064 13.906 1.00 94.69 113 VAL A O 1
ATOM 897 N N . SER A 1 114 ? -9.265 0.033 12.985 1.00 95.81 114 SER A N 1
ATOM 898 C CA . SER A 1 114 ? -8.057 -0.536 13.577 1.00 95.81 114 SER A CA 1
ATOM 899 C C . SER A 1 114 ? -6.857 -0.445 12.632 1.00 95.81 114 SER A C 1
ATOM 901 O O . SER A 1 114 ? -6.975 -0.135 11.446 1.00 95.81 114 SER A O 1
ATOM 903 N N . PHE A 1 115 ? -5.675 -0.734 13.168 1.00 97.00 115 PHE A N 1
ATOM 904 C CA . PHE A 1 115 ? -4.444 -0.834 12.392 1.00 97.00 115 PHE A CA 1
ATOM 905 C C . PHE A 1 115 ? -3.663 -2.079 12.792 1.00 97.00 115 PHE A C 1
ATOM 907 O O . PHE A 1 115 ? -3.692 -2.495 13.949 1.00 97.00 115 PHE A O 1
ATOM 914 N N . VAL A 1 116 ? -2.911 -2.628 11.841 1.00 96.50 116 VAL A N 1
ATOM 915 C CA . VAL A 1 116 ? -1.813 -3.562 12.103 1.00 96.50 116 VAL A CA 1
ATOM 916 C C . VAL A 1 116 ? -0.557 -2.976 11.489 1.00 96.50 116 VAL A C 1
ATOM 918 O O . VAL A 1 116 ? -0.500 -2.721 10.283 1.00 96.50 116 VAL A O 1
ATOM 921 N N . VAL A 1 117 ? 0.456 -2.769 12.323 1.00 94.44 117 VAL A N 1
ATOM 922 C CA . VAL A 1 117 ? 1.701 -2.137 11.903 1.00 94.44 117 VAL A CA 1
ATOM 923 C C . VAL A 1 117 ? 2.785 -3.185 11.715 1.00 94.44 117 VAL A C 1
ATOM 925 O O . VAL A 1 117 ? 3.172 -3.870 12.657 1.00 94.44 117 VAL A O 1
ATOM 928 N N . PHE A 1 118 ? 3.310 -3.279 10.501 1.00 92.56 118 PHE A N 1
ATOM 929 C CA . PHE A 1 118 ? 4.440 -4.133 10.169 1.00 92.56 118 PHE A CA 1
ATOM 930 C C . PHE A 1 118 ? 5.744 -3.364 10.385 1.00 92.56 118 PHE A C 1
ATOM 932 O O . PHE A 1 118 ? 6.095 -2.467 9.609 1.00 92.56 118 PHE A O 1
ATOM 939 N N . GLU A 1 119 ? 6.439 -3.707 11.466 1.00 87.12 119 GLU A N 1
ATOM 940 C CA . GLU A 1 119 ? 7.627 -2.996 11.937 1.00 87.12 119 GLU A CA 1
ATOM 941 C C . GLU A 1 119 ? 8.879 -3.402 11.153 1.00 87.12 119 GLU A C 1
ATOM 943 O O . GLU A 1 119 ? 9.038 -4.552 10.705 1.00 87.12 119 GLU A O 1
ATOM 948 N N . ARG A 1 120 ? 9.785 -2.431 11.012 1.00 78.06 120 ARG A N 1
ATOM 949 C CA . ARG A 1 120 ? 11.162 -2.611 10.563 1.00 78.06 120 ARG A CA 1
ATOM 950 C C . ARG A 1 120 ? 12.095 -2.184 11.707 1.00 78.06 120 ARG A C 1
ATOM 952 O O . ARG A 1 120 ? 11.765 -1.305 12.492 1.00 78.06 120 ARG A O 1
ATOM 959 N N . PRO A 1 121 ? 13.285 -2.781 11.845 1.00 69.12 121 PRO A N 1
ATOM 960 C CA . PRO A 1 121 ? 14.234 -2.308 12.846 1.00 69.12 121 PRO A CA 1
ATOM 961 C C . PRO A 1 121 ? 14.603 -0.832 12.610 1.00 69.12 121 PRO A C 1
ATOM 963 O O . PRO A 1 121 ? 15.029 -0.478 11.513 1.00 69.12 121 PRO A O 1
ATOM 966 N N . GLY A 1 122 ? 14.484 0.011 13.643 1.00 66.44 122 GLY A N 1
ATOM 967 C CA . GLY A 1 122 ? 15.101 1.344 13.677 1.00 66.44 122 GLY A CA 1
ATOM 968 C C . GLY A 1 122 ? 14.187 2.559 13.485 1.00 66.44 122 GLY A C 1
ATOM 969 O O . GLY A 1 122 ? 14.697 3.676 13.529 1.00 66.44 122 GLY A O 1
ATOM 970 N N . VAL A 1 123 ? 12.870 2.398 13.324 1.00 67.75 123 VA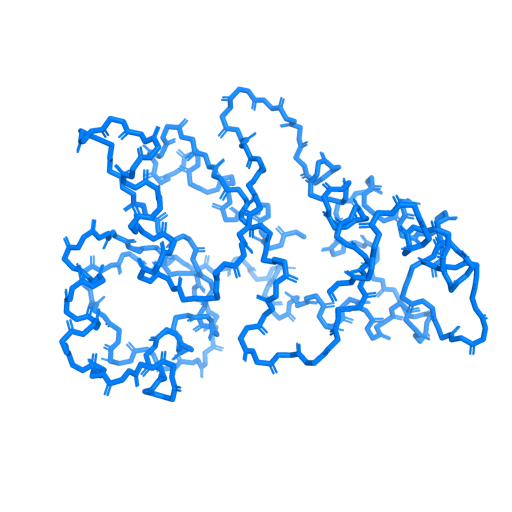L A N 1
ATOM 971 C CA . VAL A 1 123 ? 11.935 3.537 13.285 1.00 67.75 123 VAL A CA 1
ATOM 972 C C . VAL A 1 123 ? 11.125 3.609 14.590 1.00 67.75 123 VAL A C 1
ATOM 974 O O . VAL A 1 123 ? 10.871 2.617 15.264 1.00 67.75 123 VAL A O 1
ATOM 977 N N . SER A 1 124 ? 10.815 4.830 15.035 1.00 72.44 124 SER A N 1
ATOM 978 C CA . SER A 1 124 ? 10.162 5.086 16.323 1.00 72.44 124 SER A CA 1
ATOM 979 C C . SER A 1 124 ? 8.708 5.510 16.127 1.00 72.44 124 SER A C 1
ATOM 981 O O . SER A 1 124 ? 8.424 6.674 15.848 1.00 72.44 124 SER A O 1
ATOM 983 N N . LEU A 1 125 ? 7.772 4.606 16.415 1.00 77.88 125 LEU A N 1
ATOM 984 C CA . LEU A 1 125 ? 6.327 4.867 16.398 1.00 77.88 125 LEU A CA 1
ATOM 985 C C . LEU A 1 125 ? 5.754 5.280 17.764 1.00 77.88 125 LEU A C 1
ATOM 987 O O . LEU A 1 125 ? 4.653 4.877 18.134 1.00 77.88 125 LEU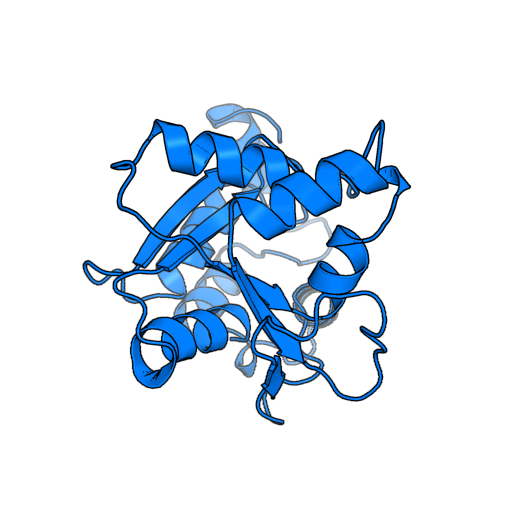 A O 1
ATOM 991 N N . LYS A 1 126 ? 6.487 6.078 18.552 1.00 76.62 126 LYS A N 1
ATOM 992 C CA . LYS A 1 126 ? 6.072 6.470 19.919 1.00 76.62 126 LYS A CA 1
ATOM 993 C C . LYS A 1 126 ? 4.690 7.136 19.988 1.00 76.62 126 LYS A C 1
ATOM 995 O O . LYS A 1 126 ? 4.022 7.002 21.007 1.00 76.62 126 LYS A O 1
ATOM 1000 N N . ARG A 1 127 ? 4.292 7.849 18.928 1.00 82.31 127 ARG A N 1
ATOM 1001 C CA . ARG A 1 127 ? 3.009 8.566 18.823 1.00 82.31 127 ARG A CA 1
ATOM 1002 C C . ARG A 1 127 ? 1.875 7.723 18.227 1.00 82.31 127 ARG A C 1
ATOM 1004 O O . ARG A 1 127 ? 0.729 8.144 18.293 1.00 82.31 127 ARG A O 1
ATOM 1011 N N . PHE A 1 128 ? 2.173 6.554 17.658 1.00 88.62 128 PHE A N 1
ATOM 1012 C CA . PHE A 1 128 ? 1.142 5.670 17.117 1.00 88.62 128 PHE A CA 1
ATOM 1013 C C . PHE A 1 128 ? 0.478 4.895 18.268 1.00 88.62 128 PHE A C 1
ATOM 1015 O O . PHE A 1 128 ? 1.205 4.408 19.147 1.00 88.62 128 PHE A O 1
ATOM 1022 N N . PRO A 1 129 ? -0.861 4.755 18.307 1.00 91.06 129 PRO A N 1
ATOM 1023 C CA . PRO A 1 129 ? -1.535 4.131 19.441 1.00 91.06 129 PRO A CA 1
ATOM 1024 C C . PRO A 1 129 ? -1.023 2.714 19.720 1.00 91.06 129 PRO A C 1
ATOM 1026 O O . PRO A 1 129 ? -1.038 1.840 18.856 1.00 91.06 129 PRO A O 1
ATOM 1029 N N . ARG A 1 130 ? -0.591 2.469 20.963 1.00 88.31 130 ARG A N 1
ATOM 1030 C CA . ARG A 1 130 ? -0.010 1.178 21.385 1.00 88.31 130 ARG A CA 1
ATOM 1031 C C . ARG A 1 130 ? -1.002 0.016 21.372 1.00 88.31 130 ARG A C 1
ATOM 1033 O O . ARG A 1 130 ? -0.572 -1.129 21.389 1.00 88.31 130 ARG A O 1
ATOM 1040 N N . ARG A 1 131 ? -2.306 0.315 21.351 1.00 93.19 131 ARG A N 1
ATOM 1041 C CA . ARG A 1 131 ? -3.375 -0.689 21.255 1.00 93.19 131 ARG A CA 1
ATOM 1042 C C . ARG A 1 131 ? -3.360 -1.454 19.930 1.00 93.19 131 ARG A C 1
ATOM 1044 O O . ARG A 1 131 ? -3.910 -2.544 19.863 1.00 93.19 131 ARG A O 1
ATOM 1051 N N . PHE A 1 132 ? -2.755 -0.888 18.887 1.00 93.88 132 PHE A N 1
ATOM 1052 C CA . PHE A 1 132 ? -2.695 -1.524 17.579 1.00 93.88 132 PHE A CA 1
ATOM 1053 C C . PHE A 1 132 ? -1.546 -2.538 17.510 1.00 93.88 132 PHE A C 1
ATOM 1055 O O . PHE A 1 132 ? -0.417 -2.197 17.884 1.00 93.88 132 PHE A O 1
ATOM 1062 N N . PRO A 1 133 ? -1.804 -3.774 17.037 1.00 93.06 133 PRO A N 1
ATOM 1063 C CA . PRO A 1 133 ? -0.784 -4.804 16.927 1.00 93.06 133 PRO A CA 1
ATOM 1064 C C . PRO A 1 133 ? 0.426 -4.367 16.105 1.00 93.06 133 PRO A C 1
ATOM 1066 O O . PRO A 1 133 ? 0.302 -3.730 15.055 1.00 93.06 133 PRO A O 1
ATOM 1069 N N . ARG A 1 134 ? 1.600 -4.786 16.575 1.00 92.44 134 ARG A N 1
ATOM 1070 C CA . ARG A 1 134 ? 2.887 -4.621 15.900 1.00 92.44 134 ARG A CA 1
ATOM 1071 C C . ARG A 1 134 ? 3.403 -5.987 15.486 1.00 92.44 134 ARG A C 1
ATOM 1073 O O . ARG A 1 134 ? 3.535 -6.882 16.318 1.00 92.44 134 ARG A O 1
ATOM 1080 N N . VAL A 1 135 ? 3.661 -6.152 14.197 1.00 92.69 135 VAL A N 1
ATOM 1081 C CA . VAL A 1 135 ? 4.054 -7.422 13.593 1.00 92.69 135 VAL A CA 1
ATOM 1082 C C . VAL A 1 135 ? 5.459 -7.268 13.023 1.00 92.69 135 VAL A C 1
ATOM 1084 O O . VAL A 1 135 ? 5.674 -6.414 12.163 1.00 92.69 135 VAL A O 1
ATOM 1087 N N . PRO A 1 136 ? 6.437 -8.081 13.449 1.00 88.94 136 PRO A N 1
ATOM 1088 C CA . PRO A 1 136 ? 7.768 -8.008 12.876 1.00 88.94 136 PRO A CA 1
ATOM 1089 C C . PRO A 1 136 ? 7.741 -8.455 11.411 1.00 88.94 136 PRO A C 1
ATOM 1091 O O . PRO A 1 136 ? 7.196 -9.508 11.061 1.00 88.94 136 PRO A O 1
ATOM 1094 N N . THR A 1 137 ? 8.379 -7.668 10.548 1.00 87.62 137 THR A N 1
ATOM 1095 C CA . THR A 1 137 ? 8.626 -8.068 9.160 1.00 87.62 137 THR A CA 1
ATOM 1096 C C . THR A 1 137 ? 9.750 -9.119 9.124 1.00 87.62 137 THR A C 1
ATOM 1098 O O . THR A 1 137 ? 10.796 -8.886 9.732 1.00 87.62 137 THR A O 1
ATOM 1101 N N . PRO A 1 138 ? 9.604 -10.264 8.432 1.00 87.38 138 PRO A N 1
ATOM 1102 C CA . PRO A 1 138 ? 10.653 -11.274 8.298 1.00 87.38 138 PRO A CA 1
ATOM 1103 C C . PRO A 1 138 ? 11.945 -10.714 7.699 1.00 87.38 138 PRO A C 1
ATOM 1105 O O . PRO A 1 138 ? 11.902 -9.967 6.724 1.00 87.38 138 PRO A O 1
ATOM 1108 N N . LYS A 1 139 ? 13.103 -11.136 8.228 1.00 84.94 139 LYS A N 1
ATOM 1109 C CA . LYS A 1 139 ? 14.430 -10.626 7.826 1.00 84.94 139 LYS A CA 1
ATOM 1110 C C . LYS A 1 139 ? 14.678 -10.655 6.313 1.00 84.94 139 LYS A C 1
ATOM 1112 O O . LYS A 1 139 ? 15.236 -9.706 5.785 1.00 84.94 139 LYS A O 1
ATOM 1117 N N . HIS A 1 140 ? 14.223 -11.694 5.613 1.00 82.75 140 HIS A N 1
ATOM 1118 C CA . HIS A 1 140 ? 14.444 -11.857 4.169 1.00 82.75 140 HIS A CA 1
ATOM 1119 C C . HIS A 1 140 ? 13.654 -10.864 3.290 1.00 82.75 140 HIS A C 1
ATOM 1121 O O . HIS A 1 140 ? 13.979 -10.698 2.121 1.00 82.75 140 HIS A O 1
ATOM 1127 N N . ILE A 1 141 ? 12.638 -10.182 3.837 1.00 82.38 141 ILE A N 1
ATOM 1128 C CA . ILE A 1 141 ? 11.912 -9.093 3.156 1.00 82.38 141 ILE A CA 1
ATOM 1129 C C . ILE A 1 141 ? 12.090 -7.731 3.843 1.00 82.38 141 ILE A C 1
ATOM 1131 O O . ILE A 1 141 ? 11.514 -6.734 3.399 1.00 82.38 141 ILE A O 1
ATOM 1135 N N . GLN A 1 142 ? 12.890 -7.653 4.911 1.00 81.56 142 GLN A N 1
ATOM 1136 C CA . GLN A 1 142 ? 13.261 -6.377 5.521 1.00 81.56 142 GLN A CA 1
ATOM 1137 C C . GLN A 1 142 ? 14.118 -5.557 4.547 1.00 81.56 142 GLN A C 1
ATOM 1139 O O . GLN A 1 142 ? 14.954 -6.091 3.828 1.00 81.56 142 GLN A O 1
ATOM 1144 N N . GLY A 1 143 ? 13.890 -4.242 4.495 1.00 76.94 143 GLY A N 1
ATOM 1145 C CA . GLY A 1 143 ? 14.622 -3.328 3.603 1.00 76.94 143 GLY A CA 1
ATOM 1146 C C . GLY A 1 143 ? 14.199 -3.379 2.128 1.00 76.94 143 GLY A C 1
ATOM 1147 O O . GLY A 1 143 ? 14.520 -2.467 1.366 1.00 76.94 143 GLY A O 1
ATOM 1148 N N . VAL A 1 144 ? 13.406 -4.375 1.727 1.00 82.94 144 VAL A N 1
ATOM 1149 C CA . VAL A 1 144 ? 12.865 -4.469 0.370 1.00 82.94 144 VAL A CA 1
ATOM 1150 C C . VAL A 1 144 ? 11.733 -3.457 0.212 1.00 82.94 144 VAL A C 1
ATOM 1152 O O . VAL A 1 144 ? 10.646 -3.600 0.777 1.00 82.94 144 VAL A O 1
ATOM 1155 N N . SER A 1 145 ? 11.981 -2.418 -0.580 1.00 86.62 145 SER A N 1
ATOM 1156 C CA . SER A 1 145 ? 10.979 -1.418 -0.950 1.00 86.62 145 SER A CA 1
ATOM 1157 C C . SER A 1 145 ? 10.743 -1.417 -2.455 1.00 86.62 145 SER A C 1
ATOM 1159 O O . SER A 1 145 ? 11.626 -1.767 -3.238 1.00 86.62 145 SER A O 1
ATOM 1161 N N . SER A 1 146 ? 9.571 -0.948 -2.889 1.00 88.44 146 SER A N 1
ATOM 1162 C CA . SER A 1 146 ? 9.308 -0.787 -4.322 1.00 88.44 146 SER A CA 1
ATOM 1163 C C . SER A 1 146 ? 10.331 0.143 -4.978 1.00 88.44 146 SER A C 1
ATOM 1165 O O . SER A 1 146 ? 10.686 -0.073 -6.127 1.00 88.44 146 SER A O 1
ATOM 1167 N N . SER A 1 147 ? 10.817 1.176 -4.275 1.00 88.31 147 SER A N 1
ATOM 1168 C CA . SER A 1 147 ? 11.865 2.062 -4.803 1.00 88.31 147 SER A CA 1
ATOM 1169 C C . SER A 1 147 ? 13.180 1.325 -5.014 1.00 88.31 147 SER A C 1
ATOM 1171 O O . SER A 1 147 ? 13.773 1.462 -6.075 1.00 88.31 147 SER A O 1
ATOM 1173 N N . TRP A 1 148 ? 13.578 0.488 -4.058 1.00 91.38 148 TRP A N 1
ATOM 1174 C CA . TRP A 1 148 ? 14.783 -0.330 -4.164 1.00 91.38 148 TRP A CA 1
ATOM 1175 C C . TRP A 1 148 ? 14.723 -1.291 -5.362 1.00 91.38 148 TRP A C 1
ATOM 1177 O O . TRP A 1 148 ? 15.663 -1.338 -6.153 1.00 91.38 148 TRP A O 1
ATOM 1187 N N . VAL A 1 149 ? 13.586 -1.973 -5.562 1.00 93.31 149 VAL A N 1
ATOM 1188 C CA . VAL A 1 149 ? 13.376 -2.866 -6.718 1.00 93.31 149 VAL A CA 1
ATOM 1189 C C . VAL A 1 149 ? 13.474 -2.090 -8.035 1.00 93.31 149 VAL A C 1
ATOM 1191 O O . VAL A 1 149 ? 14.184 -2.513 -8.943 1.00 93.31 149 VAL A O 1
ATOM 1194 N N . ARG A 1 150 ? 12.817 -0.924 -8.130 1.00 93.38 150 ARG A N 1
ATOM 1195 C CA . ARG A 1 150 ? 12.871 -0.075 -9.332 1.00 93.38 150 ARG A CA 1
ATOM 1196 C C . ARG A 1 150 ? 14.289 0.394 -9.647 1.00 93.38 150 ARG A C 1
ATOM 1198 O O . ARG A 1 150 ? 14.704 0.292 -10.792 1.00 93.38 150 ARG A O 1
ATOM 1205 N N . THR A 1 151 ? 15.029 0.870 -8.645 1.00 94.06 151 THR A N 1
ATOM 1206 C CA . THR A 1 151 ? 16.413 1.332 -8.821 1.00 94.06 151 THR A CA 1
ATOM 1207 C C . THR A 1 151 ? 17.320 0.206 -9.309 1.00 94.06 151 THR A C 1
ATOM 1209 O O . THR A 1 151 ? 18.116 0.408 -10.223 1.00 94.06 151 THR A O 1
ATOM 1212 N N . ARG A 1 152 ? 17.187 -1.002 -8.755 1.00 95.69 152 ARG A N 1
ATOM 1213 C CA . ARG A 1 152 ? 17.976 -2.149 -9.222 1.00 95.69 152 ARG A CA 1
ATOM 1214 C C . ARG A 1 152 ? 17.604 -2.558 -10.635 1.00 95.69 152 ARG A C 1
ATOM 1216 O O . ARG A 1 152 ? 18.507 -2.725 -11.448 1.00 95.69 152 ARG A O 1
ATOM 1223 N N . ARG A 1 153 ? 16.307 -2.593 -10.956 1.00 95.56 153 ARG A N 1
ATOM 1224 C CA . ARG A 1 153 ? 15.844 -2.840 -12.324 1.00 95.56 153 ARG A CA 1
ATOM 1225 C C . ARG A 1 153 ? 16.418 -1.820 -13.309 1.00 95.56 153 ARG A C 1
ATOM 1227 O O . ARG A 1 153 ? 16.926 -2.226 -14.348 1.00 95.56 153 ARG A O 1
ATOM 1234 N N . SER A 1 154 ? 16.396 -0.529 -12.973 1.00 95.00 154 SER A N 1
ATOM 1235 C CA . SER A 1 154 ? 16.937 0.521 -13.845 1.00 95.00 154 SER A CA 1
ATOM 1236 C C . SER A 1 154 ? 18.453 0.441 -14.038 1.00 95.00 154 SER A C 1
ATOM 1238 O O . SER A 1 154 ? 18.965 0.937 -15.032 1.00 95.00 154 SER A O 1
ATOM 1240 N N . LEU A 1 155 ? 19.163 -0.175 -13.088 1.00 95.69 155 LEU A N 1
ATOM 1241 C CA . LEU A 1 155 ? 20.614 -0.371 -13.117 1.00 95.69 155 LEU A CA 1
ATOM 1242 C C . LEU A 1 155 ? 21.019 -1.776 -13.591 1.00 95.69 155 LEU A C 1
ATOM 1244 O O . LEU A 1 155 ? 22.190 -2.127 -13.493 1.00 95.69 155 LEU A O 1
ATOM 1248 N N . HIS A 1 156 ? 20.070 -2.594 -14.062 1.00 94.88 156 HIS A N 1
ATOM 1249 C CA . HIS A 1 156 ? 20.304 -3.992 -14.449 1.00 94.88 156 HIS A CA 1
ATOM 1250 C C . HIS A 1 156 ? 20.945 -4.857 -13.343 1.00 94.88 156 HIS A C 1
ATOM 1252 O O . HIS A 1 156 ? 21.649 -5.825 -13.619 1.00 94.88 156 HIS A O 1
ATOM 1258 N N . LEU A 1 157 ? 20.695 -4.518 -12.077 1.00 96.62 157 LEU A N 1
ATOM 1259 C CA . LEU A 1 157 ? 21.131 -5.292 -10.914 1.00 96.62 157 LEU A CA 1
ATOM 1260 C C . LEU A 1 157 ? 20.058 -6.320 -10.529 1.00 96.62 157 LEU A C 1
ATOM 1262 O O . LEU A 1 157 ? 18.884 -5.996 -10.680 1.00 96.62 157 LEU A O 1
ATOM 1266 N N . PRO A 1 158 ? 20.407 -7.478 -9.930 1.00 95.81 158 PRO A N 1
ATOM 1267 C CA . PRO A 1 158 ? 19.433 -8.506 -9.535 1.00 95.81 158 PRO A CA 1
ATOM 1268 C C . PRO A 1 158 ? 18.302 -7.958 -8.657 1.00 95.81 158 PRO A C 1
ATOM 1270 O O . PRO A 1 158 ? 18.577 -7.249 -7.685 1.00 95.81 158 PRO A O 1
ATOM 1273 N N . TRP A 1 159 ? 17.048 -8.264 -8.986 1.00 94.75 159 TRP A N 1
ATOM 1274 C CA . TRP A 1 159 ? 15.850 -7.733 -8.306 1.00 94.75 159 TRP A CA 1
ATOM 1275 C C . TRP A 1 159 ? 14.659 -8.708 -8.300 1.00 94.75 159 TRP A C 1
ATOM 1277 O O . TRP A 1 159 ? 13.707 -8.519 -7.541 1.00 94.75 159 TRP A O 1
ATOM 1287 N N . GLU A 1 160 ? 14.701 -9.732 -9.147 1.00 94.94 160 GLU A N 1
ATOM 1288 C CA . GLU A 1 160 ? 13.607 -10.634 -9.496 1.00 94.94 160 GLU A CA 1
ATOM 1289 C C . GLU A 1 160 ? 13.130 -11.445 -8.284 1.00 94.94 160 GLU A C 1
ATOM 1291 O O . GLU A 1 160 ? 11.930 -11.627 -8.094 1.00 94.94 160 GLU A O 1
ATOM 1296 N N . GLU A 1 161 ? 14.055 -11.852 -7.409 1.00 91.81 161 GLU A N 1
ATOM 1297 C CA . GLU A 1 161 ? 13.765 -12.627 -6.193 1.00 91.81 161 GLU A CA 1
ATOM 1298 C C . GLU A 1 161 ? 12.933 -11.861 -5.147 1.00 91.81 161 GLU A C 1
ATOM 1300 O O . GLU A 1 161 ? 12.378 -12.459 -4.229 1.00 91.81 161 GLU A O 1
ATOM 1305 N N . PHE A 1 162 ? 12.807 -10.537 -5.283 1.00 90.56 162 PHE A N 1
ATOM 1306 C CA . PHE A 1 162 ? 12.117 -9.673 -4.317 1.00 90.56 162 PHE A CA 1
ATOM 1307 C C . PHE A 1 162 ? 10.648 -9.396 -4.678 1.00 90.56 162 PHE A C 1
ATOM 1309 O O . PHE A 1 162 ? 9.896 -8.735 -3.933 1.00 90.56 162 PHE A O 1
ATOM 1316 N N . VAL A 1 163 ? 10.199 -9.926 -5.813 1.00 92.06 163 VAL A N 1
ATOM 1317 C CA . VAL A 1 163 ? 8.809 -9.916 -6.270 1.00 92.06 163 VAL A CA 1
ATOM 1318 C C . VAL A 1 163 ? 8.343 -11.344 -6.564 1.00 92.06 163 VAL A C 1
ATOM 1320 O O . VAL A 1 163 ? 9.130 -12.281 -6.573 1.00 92.06 163 VAL A O 1
ATOM 1323 N N . CYS A 1 164 ? 7.039 -11.534 -6.761 1.00 91.12 164 CYS A N 1
ATOM 1324 C CA . CYS A 1 164 ? 6.532 -12.821 -7.240 1.00 91.12 164 CYS A CA 1
ATOM 1325 C C . CYS A 1 164 ? 6.992 -13.052 -8.685 1.00 91.12 164 CYS A C 1
ATOM 1327 O O . CYS A 1 164 ? 7.126 -12.093 -9.450 1.00 91.12 164 CYS A O 1
ATOM 1329 N N . LYS A 1 165 ? 7.201 -14.315 -9.065 1.00 93.69 165 LYS A N 1
ATOM 1330 C CA . LYS A 1 165 ? 7.721 -14.707 -10.384 1.00 93.69 165 LYS A CA 1
ATOM 1331 C C . LYS A 1 165 ? 6.903 -14.107 -11.530 1.00 93.69 165 LYS A C 1
ATOM 1333 O O . LYS A 1 165 ? 7.461 -13.594 -12.493 1.00 93.69 165 LYS A O 1
ATOM 1338 N N . GLU A 1 166 ? 5.586 -14.114 -11.400 1.00 94.56 166 GLU A N 1
ATOM 1339 C CA . GLU A 1 166 ? 4.633 -13.621 -12.392 1.00 94.56 166 GLU A CA 1
ATOM 1340 C C . GLU A 1 166 ? 4.765 -12.103 -12.578 1.00 94.56 166 GLU A C 1
ATOM 1342 O O . GLU A 1 166 ? 4.718 -11.591 -13.699 1.00 94.56 166 GLU A O 1
ATOM 1347 N N . VAL A 1 167 ? 5.005 -11.381 -11.478 1.00 95.12 167 VAL A N 1
ATOM 1348 C CA . VAL A 1 167 ? 5.285 -9.940 -11.484 1.00 95.12 167 VAL A CA 1
ATOM 1349 C C . VAL A 1 167 ? 6.651 -9.656 -12.104 1.00 95.12 167 VAL A C 1
ATOM 1351 O O . VAL A 1 167 ? 6.762 -8.711 -12.884 1.00 95.12 167 VAL A O 1
ATOM 1354 N N . ALA A 1 168 ? 7.672 -10.468 -11.806 1.00 96.62 168 ALA A N 1
ATOM 1355 C CA . ALA A 1 168 ? 8.991 -10.327 -12.419 1.00 96.62 168 ALA A CA 1
ATOM 1356 C C . ALA A 1 168 ? 8.900 -10.465 -13.946 1.00 96.62 168 ALA A C 1
ATOM 1358 O O . ALA A 1 168 ? 9.283 -9.557 -14.681 1.00 96.62 168 ALA A O 1
ATOM 1359 N N . GLN A 1 169 ? 8.264 -11.540 -14.414 1.00 97.06 169 GLN A N 1
ATOM 1360 C CA . GLN A 1 169 ? 8.032 -11.781 -15.837 1.00 97.06 169 GLN A CA 1
ATOM 1361 C C . GLN A 1 169 ? 7.233 -10.653 -16.494 1.00 97.06 169 GLN A C 1
ATOM 1363 O O . GLN A 1 169 ? 7.505 -10.276 -17.631 1.00 97.06 169 GLN A O 1
ATOM 1368 N N . PHE A 1 170 ? 6.228 -10.107 -15.805 1.00 97.06 170 PHE A N 1
ATOM 1369 C CA . PHE A 1 170 ? 5.479 -8.964 -16.314 1.00 97.06 170 PHE A CA 1
ATOM 1370 C C . PHE A 1 170 ? 6.377 -7.737 -16.502 1.00 97.06 170 PHE A C 1
ATOM 1372 O O . PHE A 1 170 ? 6.405 -7.186 -17.600 1.00 97.06 170 PHE A O 1
ATOM 1379 N N . ILE A 1 171 ? 7.147 -7.360 -15.475 1.00 96.62 171 ILE A N 1
ATOM 1380 C CA . ILE A 1 171 ? 8.076 -6.222 -15.519 1.00 96.62 171 ILE A CA 1
ATOM 1381 C C . ILE A 1 171 ? 9.099 -6.387 -16.653 1.00 96.62 171 ILE A C 1
ATOM 1383 O O . ILE A 1 171 ? 9.366 -5.427 -17.379 1.00 96.62 171 ILE A O 1
ATOM 1387 N N . GLU A 1 172 ? 9.645 -7.591 -16.833 1.00 96.25 172 GLU A N 1
ATOM 1388 C CA . GLU A 1 172 ? 10.579 -7.902 -17.918 1.00 96.25 172 GLU A CA 1
ATOM 1389 C C . GLU A 1 172 ? 9.930 -7.747 -19.292 1.00 96.25 172 GLU A C 1
ATOM 1391 O O . GLU A 1 172 ? 10.434 -6.986 -20.119 1.00 96.25 172 GLU A O 1
ATOM 1396 N N . ARG A 1 173 ? 8.787 -8.410 -19.518 1.00 95.81 173 ARG A N 1
ATOM 1397 C CA . ARG A 1 173 ? 8.076 -8.395 -20.806 1.00 95.81 173 ARG A CA 1
ATOM 1398 C C . ARG A 1 173 ? 7.659 -6.994 -21.230 1.00 95.81 173 ARG A C 1
ATOM 1400 O O . ARG A 1 173 ? 7.689 -6.685 -22.417 1.00 95.81 173 ARG A O 1
ATOM 1407 N N . THR A 1 174 ? 7.238 -6.151 -20.288 1.00 95.62 174 THR A N 1
ATOM 1408 C CA . THR A 1 174 ? 6.801 -4.788 -20.608 1.00 95.62 174 THR A CA 1
ATOM 1409 C C . THR A 1 174 ? 7.951 -3.786 -20.655 1.00 95.62 174 THR A C 1
ATOM 1411 O O . THR A 1 174 ? 7.720 -2.651 -21.057 1.00 95.62 174 THR A O 1
ATOM 1414 N N . GLY A 1 175 ? 9.159 -4.158 -20.217 1.00 95.25 175 GLY A N 1
ATOM 1415 C CA . GLY A 1 175 ? 10.281 -3.232 -20.038 1.00 95.25 175 GLY A CA 1
ATOM 1416 C C . GLY A 1 175 ? 10.072 -2.224 -18.901 1.00 95.25 175 GLY A C 1
ATOM 1417 O O . GLY A 1 175 ? 10.667 -1.149 -18.920 1.00 95.25 175 GLY A O 1
ATOM 1418 N N . LEU A 1 176 ? 9.192 -2.530 -17.939 1.00 95.12 176 LEU A N 1
ATOM 1419 C CA . LEU A 1 176 ? 8.803 -1.597 -16.879 1.00 95.12 176 LEU A CA 1
ATOM 1420 C C . LEU A 1 176 ? 10.015 -1.259 -15.989 1.00 95.12 176 LEU A C 1
ATOM 1422 O O . LEU A 1 176 ? 10.837 -2.122 -15.679 1.00 95.12 176 LEU A O 1
ATOM 1426 N N . TYR A 1 177 ? 10.110 0.009 -15.577 1.00 94.38 177 TYR A N 1
ATOM 1427 C CA . TYR A 1 177 ? 11.199 0.576 -14.761 1.00 94.38 177 TYR A CA 1
ATOM 1428 C C . TYR A 1 177 ? 12.592 0.616 -15.410 1.00 94.38 177 TYR A C 1
ATOM 1430 O O . TYR A 1 177 ? 13.571 0.880 -14.711 1.00 94.38 177 TYR A O 1
ATOM 1438 N N . LEU A 1 178 ? 12.703 0.385 -16.719 1.00 93.94 178 LEU A N 1
ATOM 1439 C CA . LEU A 1 178 ? 13.929 0.698 -17.452 1.00 93.94 178 LEU A CA 1
ATOM 1440 C C . LEU A 1 178 ? 14.042 2.215 -17.699 1.00 93.94 178 LEU A C 1
ATOM 1442 O O . LEU A 1 178 ? 13.011 2.887 -17.800 1.00 93.94 178 LEU A O 1
ATOM 1446 N N . PRO A 1 179 ? 15.267 2.766 -17.800 1.00 90.62 179 PRO A N 1
ATOM 1447 C CA . PRO A 1 179 ? 15.471 4.140 -18.243 1.00 90.62 179 PRO A CA 1
ATOM 1448 C C . PRO A 1 179 ? 14.892 4.362 -19.643 1.00 90.62 179 PRO A C 1
ATOM 1450 O O . PRO A 1 179 ? 14.899 3.456 -20.475 1.00 90.62 179 PRO A O 1
ATOM 1453 N N . GLU A 1 180 ? 14.407 5.572 -19.912 1.00 87.69 180 GLU A N 1
ATOM 1454 C CA . GLU A 1 180 ? 13.978 5.934 -21.261 1.00 87.69 180 GLU A CA 1
ATOM 1455 C C . GLU A 1 180 ? 15.193 6.152 -22.187 1.00 87.69 180 GLU A C 1
ATOM 1457 O O . GLU A 1 180 ? 16.213 6.676 -21.731 1.00 87.69 180 GLU A O 1
ATOM 1462 N N . PRO A 1 181 ? 15.095 5.801 -23.483 1.00 89.44 181 PRO A N 1
ATOM 1463 C CA . PRO A 1 181 ? 13.927 5.218 -24.145 1.00 89.44 181 PRO A CA 1
ATOM 1464 C C . PRO A 1 181 ? 13.727 3.739 -23.784 1.00 89.44 181 PRO A C 1
ATOM 1466 O O . PRO A 1 181 ? 14.658 2.940 -23.847 1.00 89.44 181 PRO A O 1
ATOM 1469 N N . SER A 1 182 ? 12.489 3.364 -23.454 1.00 90.00 182 SER A N 1
ATOM 1470 C CA . SER A 1 182 ? 12.144 1.985 -23.097 1.00 90.00 182 SER A CA 1
ATOM 1471 C C . SER A 1 182 ? 10.921 1.463 -23.869 1.00 90.00 182 SER A C 1
ATOM 1473 O O . SER A 1 182 ? 10.045 2.243 -24.268 1.00 90.00 182 SER A O 1
ATOM 1475 N N . PRO A 1 183 ? 10.781 0.132 -24.046 1.00 91.62 183 PRO A N 1
ATOM 1476 C CA . PRO A 1 183 ? 9.530 -0.464 -24.522 1.00 91.62 183 PRO A CA 1
ATOM 1477 C C . PRO A 1 183 ? 8.322 -0.044 -23.670 1.00 91.62 183 PRO A C 1
ATOM 1479 O O . PRO A 1 183 ? 7.218 0.152 -24.190 1.00 91.62 183 PRO A O 1
ATOM 1482 N N . TYR A 1 184 ? 8.546 0.167 -22.370 1.00 94.31 184 TYR A N 1
ATOM 1483 C CA . TYR A 1 184 ? 7.508 0.598 -21.450 1.00 94.31 184 TYR A CA 1
ATOM 1484 C C . TYR A 1 184 ? 7.033 2.025 -21.721 1.00 94.31 184 TYR A C 1
ATOM 1486 O O . TYR A 1 184 ? 5.833 2.269 -21.649 1.00 94.31 184 TYR A O 1
ATOM 1494 N N . GLY A 1 185 ? 7.917 2.947 -22.108 1.00 91.38 185 GLY A N 1
ATOM 1495 C CA . GLY A 1 185 ? 7.537 4.312 -22.478 1.00 91.38 185 GLY A CA 1
ATOM 1496 C C . GLY A 1 185 ? 6.494 4.339 -23.600 1.00 91.38 185 GLY A C 1
ATOM 1497 O O . GLY A 1 185 ? 5.529 5.101 -23.547 1.00 91.38 185 GLY A O 1
ATOM 1498 N N . THR A 1 186 ? 6.618 3.435 -24.578 1.00 91.75 186 THR A N 1
ATOM 1499 C CA . THR A 1 186 ? 5.622 3.272 -25.653 1.00 91.75 186 THR A CA 1
ATOM 1500 C C . THR A 1 186 ? 4.311 2.680 -25.141 1.00 91.75 186 THR A C 1
ATOM 1502 O O . THR A 1 186 ? 3.239 3.174 -25.488 1.00 91.75 186 THR A O 1
ATOM 1505 N N . ARG A 1 187 ? 4.371 1.646 -24.291 1.00 92.81 187 ARG A N 1
ATOM 1506 C CA . ARG A 1 187 ? 3.176 1.065 -23.658 1.00 92.81 187 ARG A CA 1
ATOM 1507 C C . ARG A 1 187 ? 2.430 2.099 -22.817 1.00 92.81 187 ARG A C 1
ATOM 1509 O O . ARG A 1 187 ? 1.212 2.190 -22.922 1.00 92.81 187 ARG A O 1
ATOM 1516 N N . ARG A 1 188 ? 3.155 2.869 -22.007 1.00 91.19 188 ARG A N 1
ATOM 1517 C CA . ARG A 1 188 ? 2.605 3.891 -21.121 1.00 91.19 188 ARG A CA 1
ATOM 1518 C C . ARG A 1 188 ? 1.815 4.931 -21.908 1.00 91.19 188 ARG A C 1
ATOM 1520 O O . ARG A 1 188 ? 0.663 5.151 -21.565 1.00 91.19 188 ARG A O 1
ATOM 1527 N N . ARG A 1 189 ? 2.384 5.478 -22.989 1.00 90.81 189 ARG A N 1
ATOM 1528 C CA . ARG A 1 189 ? 1.672 6.432 -23.859 1.00 90.81 189 ARG A CA 1
ATOM 1529 C C . ARG A 1 189 ? 0.368 5.854 -24.408 1.00 90.81 189 ARG A C 1
ATOM 1531 O O . ARG A 1 189 ? -0.666 6.495 -24.309 1.00 90.81 189 ARG A O 1
ATOM 1538 N N . ARG A 1 190 ? 0.388 4.606 -24.889 1.00 91.62 190 ARG A N 1
ATOM 1539 C CA . ARG A 1 190 ? -0.830 3.927 -25.371 1.00 91.62 190 ARG A CA 1
ATOM 1540 C C . ARG A 1 190 ? -1.881 3.742 -24.276 1.00 91.62 190 ARG A C 1
ATOM 1542 O O . ARG A 1 190 ? -3.070 3.848 -24.543 1.00 91.62 190 ARG A O 1
ATOM 1549 N N . LEU A 1 191 ? -1.462 3.425 -23.051 1.00 91.75 191 LEU A N 1
ATOM 1550 C CA . LEU A 1 191 ? -2.389 3.315 -21.924 1.00 91.75 191 LEU A CA 1
ATOM 1551 C C . LEU A 1 191 ? -2.984 4.677 -21.554 1.00 91.75 191 LEU A C 1
ATOM 1553 O O . LEU A 1 191 ? -4.178 4.741 -21.287 1.00 91.75 191 LEU A O 1
ATOM 1557 N N . GLU A 1 192 ? -2.183 5.741 -21.593 1.00 90.44 192 GLU A N 1
ATOM 1558 C CA . GLU A 1 192 ? -2.639 7.113 -21.344 1.00 90.44 192 GLU A CA 1
ATOM 1559 C C . GLU A 1 192 ? -3.621 7.592 -22.432 1.00 90.44 192 GLU A C 1
ATOM 1561 O O . GLU A 1 192 ? -4.612 8.244 -22.116 1.00 90.44 192 GLU A O 1
ATOM 1566 N N . GLU A 1 193 ? -3.417 7.207 -23.696 1.00 90.81 193 GLU A N 1
ATOM 1567 C CA . GLU A 1 193 ? -4.360 7.466 -24.799 1.00 90.81 193 GLU A CA 1
ATOM 1568 C C . GLU A 1 193 ? -5.704 6.739 -24.614 1.00 90.81 193 GLU A C 1
ATOM 1570 O O . GLU A 1 193 ? -6.754 7.295 -24.926 1.00 90.81 193 GLU A O 1
ATOM 1575 N N . LEU A 1 194 ? -5.683 5.501 -24.107 1.00 91.06 194 LEU A N 1
ATOM 1576 C CA . LEU A 1 194 ? -6.884 4.668 -23.959 1.00 91.06 194 LEU A CA 1
ATOM 1577 C C . LEU A 1 194 ? -7.673 4.943 -22.674 1.00 91.06 194 LEU A C 1
ATOM 1579 O O . LEU A 1 194 ? -8.898 4.844 -22.674 1.00 91.06 194 LEU A O 1
ATOM 1583 N N . PHE A 1 195 ? -6.978 5.226 -21.573 1.00 84.75 195 PHE A N 1
ATOM 1584 C CA . PHE A 1 195 ? -7.561 5.276 -20.228 1.00 84.75 195 PHE A CA 1
ATOM 1585 C C . PHE A 1 195 ? -7.363 6.626 -19.525 1.00 84.75 195 PHE A C 1
ATOM 1587 O O . PHE A 1 195 ? -7.810 6.787 -18.390 1.00 84.75 195 PHE A O 1
ATOM 1594 N N . GLY A 1 196 ? -6.731 7.594 -20.194 1.00 76.44 196 GLY A N 1
ATOM 1595 C CA . GLY A 1 196 ? -6.380 8.891 -19.627 1.00 76.44 196 GLY A CA 1
ATOM 1596 C C . GLY A 1 196 ? -5.056 8.877 -18.861 1.00 76.44 196 GLY A C 1
ATOM 1597 O O . GLY A 1 196 ? -4.511 7.830 -18.508 1.00 76.44 196 GLY A O 1
ATOM 1598 N N . GLY A 1 197 ? -4.523 10.073 -18.609 1.00 65.50 197 GLY A N 1
ATOM 1599 C CA . GLY A 1 197 ? -3.366 10.249 -17.734 1.00 65.50 197 GLY A CA 1
ATOM 1600 C C . GLY A 1 197 ? -3.700 9.971 -16.258 1.00 65.50 197 GLY A C 1
ATOM 1601 O O . GLY A 1 197 ? -4.870 10.038 -15.874 1.00 65.50 197 GLY A O 1
ATOM 1602 N N . PRO A 1 198 ? -2.689 9.660 -15.424 1.00 56.78 198 PRO A N 1
ATOM 1603 C CA . PRO A 1 198 ? -2.857 9.566 -13.970 1.00 56.78 198 PRO A CA 1
ATOM 1604 C C . PRO A 1 198 ? -3.310 10.889 -13.316 1.00 56.78 198 PRO A C 1
ATOM 1606 O O . PRO A 1 198 ? -2.940 11.967 -13.828 1.00 56.78 198 PRO A O 1
#